Protein AF-A0A7C4W019-F1 (afdb_monomer_lite)

Foldseek 3Di:
DDPVVVVVLVVVVVVVVVVVVVVVVVVVVVVVVVCVVCPDDPVVVVVVVVVDDDDDDDDDDDDDDDDDDDDDDDDDDDDDDDDDDDDDDDDDDPDDDDDPDDPVNVVLVVCPPVVNVVVVLVVVLVVCCVLCVVLLVVLPDDPVLSVVLSVLVSVLVVVVVVLVSVCVVCVVPDDPVVVVVSVVVNVVSNVVSLVVSCVSSPDPSSVVVVLSVLLSVLLVVLVVLQVQDDPVQHDDPQLSVQLSVQLSVLVVPDDVVVVCPPDSDPLCCLAPVSLVVVLVSLVVSLVSSLVSNVVRGDPVSSVSSVVVSVVVSVVSSVVSNVSSVVRVPDPDDPDDDDDD

Structure (mmCIF, N/CA/C/O backbone):
data_AF-A0A7C4W019-F1
#
_entry.id   AF-A0A7C4W019-F1
#
loop_
_atom_site.group_PDB
_atom_site.id
_atom_site.type_symbol
_atom_site.label_atom_id
_atom_site.label_alt_id
_atom_site.label_comp_id
_atom_site.label_asym_id
_atom_site.label_entity_id
_atom_site.label_seq_id
_atom_site.pdbx_PDB_ins_code
_atom_site.Cartn_x
_atom_site.Cartn_y
_atom_site.Cartn_z
_atom_site.occupancy
_atom_site.B_iso_or_equiv
_atom_site.auth_seq_id
_atom_site.auth_comp_id
_atom_site.auth_asym_id
_atom_site.auth_atom_id
_atom_site.pdbx_PDB_model_num
ATOM 1 N N . MET A 1 1 ? 27.751 -1.080 -21.104 1.00 43.22 1 MET A N 1
ATOM 2 C CA . MET A 1 1 ? 26.344 -0.759 -21.446 1.00 43.22 1 MET A CA 1
ATOM 3 C C . MET A 1 1 ? 26.325 0.564 -22.201 1.00 43.22 1 MET A C 1
ATOM 5 O O . MET A 1 1 ? 26.997 1.487 -21.756 1.00 43.22 1 MET A O 1
ATOM 9 N N . ASN A 1 2 ? 25.652 0.653 -23.354 1.00 31.70 2 ASN A N 1
ATOM 10 C CA . ASN A 1 2 ? 25.780 1.814 -24.247 1.00 31.70 2 ASN A CA 1
ATOM 11 C C . ASN A 1 2 ? 24.919 3.007 -23.805 1.00 31.70 2 ASN A C 1
ATOM 13 O O . ASN A 1 2 ? 23.836 2.844 -23.245 1.00 31.70 2 ASN A O 1
ATOM 17 N N . LYS A 1 3 ? 25.385 4.229 -24.108 1.00 30.55 3 LYS A N 1
ATOM 18 C CA . LYS A 1 3 ? 24.715 5.482 -23.708 1.00 30.55 3 LYS A CA 1
ATOM 19 C C . LYS A 1 3 ? 23.281 5.593 -24.250 1.00 30.55 3 LYS A C 1
ATOM 21 O O . LYS A 1 3 ? 22.398 6.060 -23.540 1.00 30.55 3 LYS A O 1
ATOM 26 N N . GLN A 1 4 ? 23.028 5.091 -25.463 1.00 31.92 4 GLN A N 1
ATOM 27 C CA . GLN A 1 4 ? 21.674 5.010 -26.028 1.00 31.92 4 GLN A CA 1
ATOM 28 C C . GLN A 1 4 ? 20.751 4.091 -25.212 1.00 31.92 4 GLN A C 1
ATOM 30 O O . GLN A 1 4 ? 19.599 4.445 -24.987 1.00 31.92 4 GLN A O 1
ATOM 35 N N . THR A 1 5 ? 21.242 2.950 -24.714 1.00 35.56 5 THR A N 1
ATOM 36 C CA . THR A 1 5 ? 20.433 2.023 -23.903 1.00 35.56 5 THR A CA 1
ATOM 37 C C . THR A 1 5 ? 20.027 2.651 -22.567 1.00 35.56 5 THR A C 1
ATOM 39 O O . THR A 1 5 ? 18.904 2.453 -22.117 1.00 35.56 5 THR A O 1
ATOM 42 N N . VAL A 1 6 ? 20.902 3.466 -21.965 1.00 35.91 6 VAL A N 1
ATOM 43 C CA . VAL A 1 6 ? 20.599 4.221 -20.733 1.00 35.91 6 VAL A CA 1
ATOM 44 C C . VAL A 1 6 ? 19.529 5.293 -20.980 1.00 35.91 6 VAL A C 1
ATOM 46 O O . VAL A 1 6 ? 18.579 5.392 -20.207 1.00 35.91 6 VAL A O 1
ATOM 49 N N . LEU A 1 7 ? 19.632 6.045 -22.083 1.00 31.94 7 LEU A N 1
ATOM 50 C CA . LEU A 1 7 ? 18.627 7.038 -22.493 1.00 31.94 7 LEU A CA 1
ATOM 51 C C . LEU A 1 7 ? 17.241 6.413 -22.726 1.00 31.94 7 LEU A C 1
ATOM 53 O O . LEU A 1 7 ? 16.242 6.948 -22.245 1.00 31.94 7 LEU A O 1
ATOM 57 N N . TRP A 1 8 ? 17.174 5.260 -23.398 1.00 34.09 8 TRP A N 1
ATOM 58 C CA . TRP A 1 8 ? 15.912 4.543 -23.616 1.00 34.09 8 TRP A CA 1
ATOM 59 C C . TRP A 1 8 ? 15.310 3.969 -22.325 1.00 34.09 8 TRP A C 1
ATOM 61 O O . TRP A 1 8 ? 14.097 4.044 -22.146 1.00 34.09 8 TRP A O 1
ATOM 71 N N . LEU A 1 9 ? 16.124 3.450 -21.399 1.00 34.62 9 LEU A N 1
ATOM 72 C CA . LEU A 1 9 ? 15.636 2.937 -20.110 1.00 34.62 9 LEU A CA 1
ATOM 73 C C . LEU A 1 9 ? 15.128 4.056 -19.184 1.00 34.62 9 LEU A C 1
ATOM 75 O O . LEU A 1 9 ? 14.101 3.879 -18.529 1.00 34.62 9 LEU A O 1
ATOM 79 N N . ALA A 1 10 ? 15.778 5.224 -19.179 1.00 33.81 10 ALA A N 1
ATOM 80 C CA . ALA A 1 10 ? 15.261 6.408 -18.488 1.00 33.81 10 ALA A CA 1
ATOM 81 C C . ALA A 1 10 ? 13.913 6.859 -19.084 1.00 33.81 10 ALA A C 1
ATOM 83 O O . ALA A 1 10 ? 12.960 7.104 -18.344 1.00 33.81 10 ALA A O 1
ATOM 84 N N . GLY A 1 11 ? 13.804 6.877 -20.418 1.00 26.17 11 GLY A N 1
ATOM 85 C CA . GLY A 1 11 ? 12.544 7.128 -21.121 1.00 26.17 11 GLY A CA 1
ATOM 86 C C . GLY A 1 11 ? 11.445 6.126 -20.754 1.00 26.17 11 GLY A C 1
ATOM 87 O O . GLY A 1 11 ? 10.318 6.535 -20.498 1.00 26.17 11 GLY A O 1
ATOM 88 N N . ALA A 1 12 ? 11.767 4.834 -20.647 1.00 33.06 12 ALA A N 1
ATOM 89 C CA . ALA A 1 12 ? 10.814 3.791 -20.263 1.00 33.06 12 ALA A CA 1
ATOM 90 C C . ALA A 1 12 ? 10.325 3.924 -18.808 1.00 33.06 12 ALA A C 1
ATOM 92 O O . ALA A 1 12 ? 9.139 3.737 -18.549 1.00 33.06 12 ALA A O 1
ATOM 93 N N . ALA A 1 13 ? 11.197 4.294 -17.863 1.00 30.31 13 ALA A N 1
ATOM 94 C CA . ALA A 1 13 ? 10.806 4.531 -16.470 1.00 30.31 13 ALA A CA 1
ATOM 95 C C . ALA A 1 13 ? 9.897 5.768 -16.326 1.00 30.31 13 ALA A C 1
ATOM 97 O O . ALA A 1 13 ? 8.862 5.704 -15.660 1.00 30.31 13 ALA A O 1
ATOM 98 N N . VAL A 1 14 ? 10.232 6.867 -17.014 1.00 39.69 14 VAL A N 1
ATOM 99 C CA . VAL A 1 14 ? 9.391 8.076 -17.070 1.00 39.69 14 VAL A CA 1
ATOM 100 C C . VAL A 1 14 ? 8.075 7.801 -17.807 1.00 39.69 14 VAL A C 1
ATOM 102 O O . VAL A 1 14 ? 7.034 8.291 -17.382 1.00 39.69 14 VAL A O 1
ATOM 105 N N . ALA A 1 15 ? 8.075 6.966 -18.849 1.00 31.91 15 ALA A N 1
ATOM 106 C CA . ALA A 1 15 ? 6.857 6.530 -19.530 1.00 31.91 15 ALA A CA 1
ATOM 107 C C . ALA A 1 15 ? 5.996 5.590 -18.669 1.00 31.91 15 ALA A C 1
ATOM 109 O O . ALA A 1 15 ? 4.778 5.640 -18.780 1.00 31.91 15 ALA A O 1
ATOM 110 N N . ALA A 1 16 ? 6.585 4.774 -17.789 1.00 33.56 16 ALA A N 1
ATOM 111 C CA . ALA A 1 16 ? 5.843 3.921 -16.860 1.00 33.56 16 ALA A CA 1
ATOM 112 C C . ALA A 1 16 ? 5.193 4.734 -15.727 1.00 33.56 16 ALA A C 1
ATOM 114 O O . ALA A 1 16 ? 4.002 4.568 -15.469 1.00 33.56 16 ALA A O 1
ATOM 115 N N . LEU A 1 17 ? 5.931 5.661 -15.104 1.00 38.97 17 LEU A N 1
ATOM 116 C CA . LEU A 1 17 ? 5.366 6.620 -14.144 1.00 38.97 17 LEU A CA 1
ATOM 117 C C . LEU A 1 17 ? 4.325 7.522 -14.816 1.00 38.97 17 LEU A C 1
ATOM 119 O O . LEU A 1 17 ? 3.222 7.676 -14.303 1.00 38.97 17 LEU A O 1
ATOM 123 N N . GLY A 1 18 ? 4.624 8.034 -16.011 1.00 30.98 18 GLY A N 1
ATOM 124 C CA . GLY A 1 18 ? 3.685 8.788 -16.837 1.00 30.98 18 GLY A CA 1
ATOM 125 C C . GLY A 1 18 ? 2.430 7.986 -17.184 1.00 30.98 18 GLY A C 1
ATOM 126 O O . GLY A 1 18 ? 1.335 8.528 -17.104 1.00 30.98 18 GLY A O 1
ATOM 127 N N . ALA A 1 19 ? 2.546 6.692 -17.491 1.00 33.31 19 ALA A N 1
ATOM 128 C CA . ALA A 1 19 ? 1.403 5.818 -17.738 1.00 33.31 19 ALA A CA 1
ATOM 129 C C . ALA A 1 19 ? 0.571 5.572 -16.471 1.00 33.31 19 ALA A C 1
ATOM 131 O O . ALA A 1 19 ? -0.652 5.576 -16.568 1.00 33.31 19 ALA A O 1
ATOM 132 N N . VAL A 1 20 ? 1.192 5.421 -15.294 1.00 41.56 20 VAL A N 1
ATOM 133 C CA . VAL A 1 20 ? 0.476 5.322 -14.008 1.00 41.56 20 VAL A CA 1
ATOM 134 C C . VAL A 1 20 ? -0.246 6.634 -13.688 1.00 41.56 20 VAL A C 1
ATOM 136 O O . VAL A 1 20 ? -1.442 6.601 -13.411 1.00 41.56 20 VAL A O 1
ATOM 139 N N . CYS A 1 21 ? 0.412 7.787 -13.828 1.00 50.66 21 CYS A N 1
ATOM 140 C CA . CYS A 1 21 ? -0.210 9.095 -13.608 1.00 50.66 21 CYS A CA 1
ATOM 141 C C . CYS A 1 21 ? -1.319 9.399 -14.633 1.00 50.66 21 CYS A C 1
ATOM 143 O O . CYS A 1 21 ? -2.366 9.915 -14.261 1.00 50.66 21 CYS A O 1
ATOM 145 N N . VAL A 1 22 ? -1.149 9.040 -15.912 1.00 36.09 22 VAL A N 1
ATOM 146 C CA . VAL A 1 22 ? -2.188 9.179 -16.954 1.00 36.09 22 VAL A CA 1
ATOM 147 C C . VAL A 1 22 ? -3.330 8.179 -16.749 1.00 36.09 22 VAL A C 1
ATOM 149 O O . VAL A 1 22 ? -4.475 8.487 -17.077 1.00 36.09 22 VAL A O 1
ATOM 152 N N . TRP A 1 23 ? -3.061 7.000 -16.185 1.00 47.50 23 TRP A N 1
ATOM 153 C CA . TRP A 1 23 ? -4.088 6.036 -15.789 1.00 47.50 23 TRP A CA 1
ATOM 154 C C . TRP A 1 23 ? -4.887 6.551 -14.584 1.00 47.50 23 TRP A C 1
ATOM 156 O O . TRP A 1 23 ? -6.112 6.591 -14.666 1.00 47.50 23 TRP A O 1
ATOM 166 N N . GLN A 1 24 ? -4.229 7.061 -13.537 1.00 47.81 24 GLN A N 1
ATOM 167 C CA . GLN A 1 24 ? -4.885 7.729 -12.404 1.00 47.81 24 GLN A CA 1
ATOM 168 C C . GLN A 1 24 ? -5.687 8.960 -12.851 1.00 47.81 24 GLN A C 1
ATOM 170 O O . GLN A 1 24 ? -6.865 9.060 -12.523 1.00 47.81 24 GLN A O 1
ATOM 175 N N . ALA A 1 25 ? -5.117 9.844 -13.675 1.00 41.34 25 ALA A N 1
ATOM 176 C CA . ALA A 1 25 ? -5.824 11.002 -14.228 1.00 41.34 25 ALA A CA 1
ATOM 177 C C . ALA A 1 25 ? -7.030 10.593 -15.093 1.00 41.34 25 ALA A C 1
ATOM 179 O O . ALA A 1 25 ? -8.072 11.243 -15.050 1.00 41.34 25 ALA A O 1
ATOM 180 N N . ARG A 1 26 ? -6.944 9.478 -15.834 1.00 46.47 26 ARG A N 1
ATOM 181 C CA . ARG A 1 26 ? -8.093 8.907 -16.556 1.00 46.47 26 ARG A CA 1
ATOM 182 C C . ARG A 1 26 ? -9.135 8.272 -15.639 1.00 46.47 26 ARG A C 1
ATOM 184 O O . ARG A 1 26 ? -10.300 8.269 -16.023 1.00 46.47 26 ARG A O 1
ATOM 191 N N . GLN A 1 27 ? -8.769 7.760 -14.464 1.00 50.94 27 GLN A N 1
ATOM 192 C CA . GLN A 1 27 ? -9.753 7.343 -13.459 1.00 50.94 27 GLN A CA 1
ATOM 193 C C . GLN A 1 27 ? -10.429 8.561 -12.816 1.00 50.94 27 GLN A C 1
ATOM 195 O O . GLN A 1 27 ? -11.651 8.578 -12.734 1.00 50.94 27 GLN A O 1
ATOM 200 N N . ILE A 1 28 ? -9.679 9.615 -12.475 1.00 57.47 28 ILE A N 1
ATOM 201 C CA . ILE A 1 28 ? -10.231 10.884 -11.964 1.00 57.47 28 ILE A CA 1
ATOM 202 C C . ILE A 1 28 ? -11.220 11.482 -12.977 1.00 57.47 28 ILE A C 1
ATOM 204 O O . ILE A 1 28 ? -12.382 11.671 -12.639 1.00 57.47 28 ILE A O 1
ATOM 208 N N . ALA A 1 29 ? -10.835 11.629 -14.248 1.00 49.88 29 ALA A N 1
ATOM 209 C CA . ALA A 1 29 ? -11.734 12.129 -15.294 1.00 49.88 29 ALA A CA 1
ATOM 210 C C . ALA A 1 29 ? -12.974 11.233 -15.526 1.00 49.88 29 ALA A C 1
ATOM 212 O O . ALA A 1 29 ? -14.039 11.719 -15.902 1.00 49.88 29 ALA A O 1
ATOM 213 N N . ARG A 1 30 ? -12.883 9.915 -15.286 1.00 50.53 30 ARG A N 1
ATOM 214 C CA . ARG A 1 30 ? -14.049 9.006 -15.314 1.00 50.53 30 ARG A CA 1
ATOM 215 C C . ARG A 1 30 ? -14.960 9.181 -14.100 1.00 50.53 30 ARG A C 1
ATOM 217 O O . ARG A 1 30 ? -16.172 9.020 -14.239 1.00 50.53 30 ARG A O 1
ATOM 224 N N . LEU A 1 31 ? -14.397 9.501 -12.937 1.00 50.66 31 LEU A N 1
ATOM 225 C CA . LEU A 1 31 ? -15.153 9.847 -11.735 1.00 50.66 31 LEU A CA 1
ATOM 226 C C . LEU A 1 31 ? -15.830 11.214 -11.893 1.00 50.66 31 LEU A C 1
ATOM 228 O O . LEU A 1 31 ? -16.993 11.329 -11.534 1.00 50.66 31 LEU A O 1
ATOM 232 N N . GLU A 1 32 ? -15.188 12.198 -12.525 1.00 45.97 32 GLU A N 1
ATOM 233 C CA . GLU A 1 32 ? -15.799 13.491 -12.872 1.00 45.97 32 GLU A CA 1
ATOM 234 C C . GLU A 1 32 ? -16.942 13.334 -13.890 1.00 45.97 32 GLU A C 1
ATOM 236 O O . GLU A 1 32 ? -18.029 13.867 -13.682 1.00 45.97 32 GLU A O 1
ATOM 241 N N . VAL A 1 33 ? -16.763 12.522 -14.940 1.00 49.47 33 VAL A N 1
ATOM 242 C CA . VAL A 1 33 ? -17.833 12.219 -15.916 1.00 49.47 33 VAL A CA 1
ATOM 243 C C . VAL A 1 33 ? -19.000 11.436 -15.288 1.00 49.47 33 VAL A C 1
ATOM 245 O O . VAL A 1 33 ? -20.136 11.582 -15.735 1.00 49.47 33 VAL A O 1
ATOM 248 N N . ARG A 1 34 ? -18.770 10.654 -14.221 1.00 45.47 34 ARG A N 1
ATOM 249 C CA . ARG A 1 34 ? -19.847 10.077 -13.387 1.00 45.47 34 ARG A CA 1
ATOM 250 C C . ARG A 1 34 ? -20.414 11.064 -12.355 1.00 45.47 34 ARG A C 1
ATOM 252 O O . ARG A 1 34 ? -21.579 10.948 -11.990 1.00 45.47 34 ARG A O 1
ATOM 259 N N . GLY A 1 35 ? -19.613 12.023 -11.897 1.00 40.66 35 GLY A N 1
ATOM 260 C CA . GLY A 1 35 ? -19.960 13.040 -10.904 1.00 40.66 35 GLY A CA 1
ATOM 261 C C . GLY A 1 35 ? -20.704 14.252 -11.471 1.00 40.66 35 GLY A C 1
ATOM 262 O O . GLY A 1 35 ? -21.337 14.972 -10.706 1.00 40.66 35 GLY A O 1
ATOM 263 N N . GLY A 1 36 ? -20.711 14.446 -12.794 1.00 36.38 36 GLY A N 1
ATOM 264 C CA . GLY A 1 36 ? -21.354 15.568 -13.498 1.00 36.38 36 GLY A CA 1
ATOM 265 C C . GLY A 1 36 ? -22.883 15.692 -13.364 1.00 36.38 36 GLY A C 1
ATOM 266 O O . GLY A 1 36 ? -23.477 16.543 -14.018 1.00 36.38 36 GLY A O 1
ATOM 267 N N . VAL A 1 37 ? -23.521 14.864 -12.530 1.00 40.91 37 VAL A N 1
ATOM 268 C CA . VAL A 1 37 ? -24.947 14.950 -12.151 1.00 40.91 37 VAL A CA 1
ATOM 269 C C . VAL A 1 37 ? -25.123 15.375 -10.676 1.00 40.91 37 VAL A C 1
ATOM 271 O O . VAL A 1 37 ? -26.226 15.703 -10.251 1.00 40.91 37 VAL A O 1
ATOM 274 N N . LEU A 1 38 ? -24.040 15.456 -9.892 1.00 39.69 38 LEU A N 1
ATOM 275 C CA . LEU A 1 38 ? -24.036 15.953 -8.512 1.00 39.69 38 LEU A CA 1
ATOM 276 C C . LEU A 1 38 ? -23.569 17.413 -8.434 1.00 39.69 38 LEU A C 1
ATOM 278 O O . LEU A 1 38 ? -22.628 17.764 -7.723 1.00 39.69 38 LEU A O 1
ATOM 282 N N . SER A 1 39 ? -24.303 18.293 -9.116 1.00 38.97 39 SER A N 1
ATOM 283 C CA . SER A 1 39 ? -24.363 19.700 -8.719 1.00 38.97 39 SER A CA 1
ATOM 284 C C . SER A 1 39 ? -24.898 19.774 -7.284 1.00 38.97 39 SER A C 1
ATOM 286 O O . SER A 1 39 ? -26.074 19.481 -7.056 1.00 38.97 39 SER A O 1
ATOM 288 N N . VAL A 1 40 ? -24.042 20.121 -6.318 1.00 38.81 40 VAL A N 1
ATOM 289 C CA . VAL A 1 40 ? -24.391 20.134 -4.888 1.00 38.81 40 VAL A CA 1
ATOM 290 C C . VAL A 1 40 ? -25.605 21.046 -4.649 1.00 38.81 40 VAL A C 1
ATOM 292 O O . VAL A 1 40 ? -25.499 22.256 -4.865 1.00 38.81 40 VAL A O 1
ATOM 295 N N . PRO A 1 41 ? -26.758 20.523 -4.187 1.00 37.25 41 PRO A N 1
ATOM 296 C CA . PRO A 1 41 ? -27.882 21.372 -3.828 1.00 37.25 41 PRO A CA 1
ATOM 297 C C . PRO A 1 41 ? -27.534 22.156 -2.558 1.00 37.25 41 PRO A C 1
ATOM 299 O O . PRO A 1 41 ? -27.101 21.583 -1.558 1.00 37.25 41 PRO A O 1
ATOM 302 N N . ALA A 1 42 ? -27.783 23.468 -2.562 1.00 39.09 42 ALA A N 1
ATOM 303 C CA . ALA A 1 42 ? -27.412 24.394 -1.480 1.00 39.09 42 ALA A CA 1
ATOM 304 C C . ALA A 1 42 ? -28.116 24.149 -0.117 1.00 39.09 42 ALA A C 1
ATOM 306 O O . ALA A 1 42 ? -27.953 24.924 0.823 1.00 39.09 42 ALA A O 1
ATOM 307 N N . ALA A 1 43 ? -28.884 23.064 0.015 1.00 37.19 43 ALA A N 1
ATOM 308 C CA . ALA A 1 43 ? -29.618 22.683 1.219 1.00 37.19 43 ALA A CA 1
ATOM 309 C C . ALA A 1 43 ? -28.717 22.276 2.403 1.00 37.19 43 ALA A C 1
ATOM 311 O O . ALA A 1 43 ? -29.138 22.390 3.554 1.00 37.19 43 ALA A O 1
ATOM 312 N N . VAL A 1 44 ? -27.479 21.825 2.156 1.00 41.25 44 VAL A N 1
ATOM 313 C CA . VAL A 1 44 ? -26.574 21.370 3.232 1.00 41.25 44 VAL A CA 1
ATOM 314 C C . VAL A 1 44 ? -26.124 22.537 4.124 1.00 41.25 44 VAL A C 1
ATOM 316 O O . VAL A 1 44 ? -26.119 22.401 5.346 1.00 41.25 44 VAL A O 1
ATOM 319 N N . SER A 1 45 ? -25.860 23.717 3.549 1.00 43.88 45 SER A N 1
ATOM 320 C CA . SER A 1 45 ? -25.496 24.918 4.321 1.00 43.88 45 SER A CA 1
ATOM 321 C C . SER A 1 45 ? -26.652 25.478 5.161 1.00 43.88 45 SER A C 1
ATOM 323 O O . SER A 1 45 ? -26.410 26.103 6.191 1.00 43.88 45 SER A O 1
ATOM 325 N N . ALA A 1 46 ? -27.909 25.240 4.765 1.00 37.47 46 ALA A N 1
ATOM 326 C CA . ALA A 1 46 ? -29.078 25.738 5.493 1.00 37.47 46 ALA A CA 1
ATOM 327 C C . ALA A 1 46 ? -29.269 25.039 6.855 1.00 37.47 46 ALA A C 1
ATOM 329 O O . ALA A 1 46 ? -29.539 25.696 7.860 1.00 37.47 46 ALA A O 1
ATOM 330 N N . ASN A 1 47 ? -29.065 23.717 6.914 1.00 40.59 47 ASN A N 1
ATOM 331 C CA . ASN A 1 47 ? -29.264 22.932 8.140 1.00 40.59 47 ASN A CA 1
ATOM 332 C C . ASN A 1 47 ? -28.221 23.212 9.239 1.00 40.59 47 ASN A C 1
ATOM 334 O O . ASN A 1 47 ? -28.517 23.017 10.418 1.00 40.59 47 ASN A O 1
ATOM 338 N N . ALA A 1 48 ? -27.020 23.678 8.881 1.00 36.59 48 ALA A N 1
ATOM 339 C CA . ALA A 1 48 ? -25.982 24.026 9.853 1.00 36.59 48 ALA A CA 1
ATOM 340 C C . ALA A 1 48 ? -26.310 25.330 10.607 1.00 36.59 48 ALA A C 1
ATOM 342 O O . ALA A 1 48 ? -26.189 25.391 11.829 1.00 36.59 48 ALA A O 1
ATOM 343 N N . ALA A 1 49 ? -26.794 26.354 9.894 1.00 38.06 49 ALA A N 1
ATOM 344 C CA . ALA A 1 49 ? -27.124 27.655 10.481 1.00 38.06 49 ALA A CA 1
ATOM 345 C C . ALA A 1 49 ? -28.333 27.606 11.438 1.00 38.06 49 ALA A C 1
ATOM 347 O O . ALA A 1 49 ? -28.409 28.382 12.389 1.00 38.06 49 ALA A O 1
ATOM 348 N N . GLN A 1 50 ? -29.276 26.682 11.223 1.00 38.09 50 GLN A N 1
ATOM 349 C CA . GLN A 1 50 ? -30.568 26.687 11.922 1.00 38.09 50 GLN A CA 1
ATOM 350 C C . GLN A 1 50 ? -30.569 25.990 13.300 1.00 38.09 50 GLN A C 1
ATOM 352 O O . GLN A 1 50 ? -31.598 25.964 13.973 1.00 38.09 50 GLN A O 1
ATOM 357 N N . ARG A 1 51 ? -29.427 25.454 13.761 1.00 38.47 51 ARG A N 1
ATOM 358 C CA . ARG A 1 51 ? -29.273 24.860 15.109 1.00 38.47 51 ARG A CA 1
ATOM 359 C C . ARG A 1 51 ? -28.591 25.769 16.141 1.00 38.47 51 ARG A C 1
ATOM 361 O O . ARG A 1 51 ? -28.488 25.375 17.299 1.00 38.47 51 ARG A O 1
ATOM 368 N N . ALA A 1 52 ? -28.155 26.970 15.756 1.00 40.47 52 ALA A N 1
ATOM 369 C CA . ALA A 1 52 ? -27.338 27.853 16.594 1.00 40.47 52 ALA A CA 1
ATOM 370 C C . ALA A 1 52 ? -27.985 29.234 16.834 1.00 40.47 52 ALA A C 1
ATOM 372 O O . ALA A 1 52 ? -27.453 30.264 16.425 1.00 40.47 52 ALA A O 1
ATOM 373 N N . SER A 1 53 ? -29.140 29.280 17.509 1.00 35.97 53 SER A N 1
ATOM 374 C CA . SER A 1 53 ? -29.692 30.522 18.087 1.00 35.97 53 SER A CA 1
ATOM 375 C C . SER A 1 53 ? -30.681 30.237 19.231 1.00 35.97 53 SER A C 1
ATOM 377 O O . SER A 1 53 ? -31.546 29.373 19.074 1.00 35.97 53 SER A O 1
ATOM 379 N N . PRO A 1 54 ? -30.590 30.942 20.378 1.00 38.44 54 PRO A N 1
ATOM 380 C CA . PRO A 1 54 ? -31.542 30.815 21.481 1.00 38.44 54 PRO A CA 1
ATOM 381 C C . PRO A 1 54 ? -32.852 31.571 21.200 1.00 38.44 54 PRO A C 1
ATOM 383 O O . PRO A 1 54 ? -32.902 32.503 20.401 1.00 38.44 54 PRO A O 1
ATOM 386 N N . ARG A 1 55 ? -33.924 31.181 21.898 1.00 34.78 55 ARG A N 1
ATOM 387 C CA . ARG A 1 55 ? -35.293 31.682 21.700 1.00 34.78 55 ARG A CA 1
ATOM 388 C C . ARG A 1 55 ? -35.709 32.702 22.776 1.00 34.78 55 ARG A C 1
ATOM 390 O O . ARG A 1 55 ? -35.883 32.295 23.923 1.00 34.78 55 ARG A O 1
ATOM 397 N N . PRO A 1 56 ? -35.976 33.970 22.417 1.00 37.50 56 PRO A N 1
ATOM 398 C CA . PRO A 1 56 ? -36.898 34.855 23.132 1.00 37.50 56 PRO A CA 1
ATOM 399 C C . PRO A 1 56 ? -38.311 34.810 22.498 1.00 37.50 56 PRO A C 1
ATOM 401 O O . PRO A 1 56 ? -38.584 33.960 21.645 1.00 37.50 56 PRO A O 1
ATOM 404 N N . ALA A 1 57 ? -39.238 35.672 22.936 1.00 33.00 57 ALA A N 1
ATOM 405 C CA . ALA A 1 57 ? -40.665 35.592 22.591 1.00 33.00 57 ALA A CA 1
ATOM 406 C C . ALA A 1 57 ? -41.333 36.952 22.279 1.00 33.00 57 ALA A C 1
ATOM 408 O O . ALA A 1 57 ? -40.853 37.985 22.734 1.00 33.00 57 ALA A O 1
ATOM 409 N N . ALA A 1 58 ? -42.512 36.866 21.636 1.00 31.48 58 ALA A N 1
ATOM 410 C CA . ALA A 1 58 ? -43.582 37.875 21.485 1.00 31.48 58 ALA A CA 1
ATOM 411 C C . ALA A 1 58 ? -43.422 39.028 20.454 1.00 31.48 58 ALA A C 1
ATOM 413 O O . ALA A 1 58 ? -42.311 39.424 20.125 1.00 31.48 58 ALA A O 1
ATOM 414 N N . ALA A 1 59 ? -44.591 39.549 20.022 1.00 33.78 59 ALA A N 1
ATOM 415 C CA . ALA A 1 59 ? -44.878 40.621 19.035 1.00 33.78 59 ALA A CA 1
ATOM 416 C C . ALA A 1 59 ? -44.458 40.326 17.567 1.00 33.78 59 ALA A C 1
ATOM 418 O O . ALA A 1 59 ? -43.429 39.699 17.338 1.00 33.78 59 ALA A O 1
ATOM 419 N N . ASP A 1 60 ? -45.272 40.545 16.519 1.00 35.53 60 ASP A N 1
ATOM 420 C CA . ASP A 1 60 ? -46.008 41.745 16.025 1.00 35.53 60 ASP A CA 1
ATOM 421 C C . ASP A 1 60 ? -45.083 42.863 15.480 1.00 35.53 60 ASP A C 1
ATOM 423 O O . ASP A 1 60 ? -44.028 43.112 16.052 1.00 35.53 60 ASP A O 1
ATOM 427 N N . GLU A 1 61 ? -45.372 43.568 14.370 1.00 31.03 61 GLU A N 1
ATOM 428 C CA . GLU A 1 61 ? -46.568 43.601 13.494 1.00 31.03 61 GLU A CA 1
ATOM 429 C C . GLU A 1 61 ? -46.204 44.074 12.053 1.00 31.03 61 GLU A C 1
ATOM 431 O O . GLU A 1 61 ? -45.314 44.900 11.896 1.00 31.03 61 GLU A O 1
ATOM 436 N N . THR A 1 62 ? -46.966 43.667 11.020 1.00 32.09 62 THR A N 1
ATOM 437 C CA . THR A 1 62 ? -47.180 44.335 9.692 1.00 32.09 62 THR A CA 1
ATOM 438 C C . THR A 1 62 ? -46.038 44.837 8.760 1.00 32.09 62 THR A C 1
ATOM 440 O O . THR A 1 62 ? -45.069 45.457 9.165 1.00 32.09 62 THR A O 1
ATOM 443 N N . ALA A 1 63 ? -46.345 44.796 7.444 1.00 33.91 63 ALA A N 1
ATOM 444 C CA . ALA A 1 63 ? -45.910 45.748 6.388 1.00 33.91 63 ALA A CA 1
ATOM 445 C C . ALA A 1 63 ? -44.416 45.749 5.928 1.00 33.91 63 ALA A C 1
ATOM 447 O O . ALA A 1 63 ? -43.517 45.397 6.672 1.00 33.91 63 ALA A O 1
ATOM 448 N N . ARG A 1 64 ? -44.056 46.127 4.681 1.00 36.16 64 ARG A N 1
ATOM 449 C CA . ARG A 1 64 ? -44.845 46.484 3.473 1.00 36.16 64 ARG A CA 1
ATOM 450 C C . ARG A 1 64 ? -44.052 46.231 2.164 1.00 36.16 64 ARG A C 1
ATOM 452 O O . ARG A 1 64 ? -42.897 46.612 2.077 1.00 36.16 64 ARG A O 1
ATOM 459 N N . ARG A 1 65 ? -44.752 45.700 1.147 1.00 35.50 65 ARG A N 1
ATOM 460 C CA . ARG A 1 65 ? -44.804 46.118 -0.284 1.00 35.50 65 ARG A CA 1
ATOM 461 C C . ARG A 1 65 ? -43.553 46.635 -1.047 1.00 35.50 65 ARG A C 1
ATOM 463 O O . ARG A 1 65 ? -43.000 47.655 -0.673 1.00 35.50 65 ARG A O 1
ATOM 470 N N . GLU A 1 66 ? -43.410 46.099 -2.276 1.00 35.12 66 GLU A N 1
ATOM 471 C CA . GLU A 1 66 ? -43.066 46.799 -3.551 1.00 35.12 66 GLU A CA 1
ATOM 472 C C . GLU A 1 66 ? -41.641 47.404 -3.697 1.00 35.12 66 GLU A C 1
ATOM 474 O O . GLU A 1 66 ? -41.141 48.060 -2.799 1.00 35.12 66 GLU A O 1
ATOM 479 N N . ALA A 1 67 ? -40.907 47.295 -4.818 1.00 36.03 67 ALA A N 1
ATOM 480 C CA . ALA A 1 67 ? -41.089 46.636 -6.132 1.00 36.03 67 ALA A CA 1
ATOM 481 C C . ALA A 1 67 ? -39.671 46.274 -6.708 1.00 36.03 67 ALA A C 1
ATOM 483 O O . ALA A 1 67 ? -38.740 46.187 -5.917 1.00 36.03 67 ALA A O 1
ATOM 484 N N . ARG A 1 68 ? -39.346 46.036 -7.998 1.00 34.88 68 ARG A N 1
ATOM 485 C CA . ARG A 1 68 ? -40.019 46.164 -9.317 1.00 34.88 68 ARG A CA 1
ATOM 486 C C . ARG A 1 68 ? -39.388 45.172 -10.340 1.00 34.88 68 ARG A C 1
ATOM 488 O O . ARG A 1 68 ? -38.895 44.127 -9.937 1.00 34.88 68 ARG A O 1
ATOM 495 N N . GLN A 1 69 ? -39.432 45.468 -11.646 1.00 34.81 69 GLN A N 1
ATOM 496 C CA . GLN A 1 69 ? -38.836 44.694 -12.762 1.00 34.81 69 GLN A CA 1
ATOM 497 C C . GLN A 1 69 ? -38.176 45.677 -13.803 1.00 34.81 69 GLN A C 1
ATOM 499 O O . GLN A 1 69 ? -37.858 46.787 -13.374 1.00 34.81 69 GLN A O 1
ATOM 504 N N . PRO A 1 70 ? -37.912 45.364 -15.103 1.00 49.97 70 PRO A N 1
ATOM 505 C CA . PRO A 1 70 ? -36.586 44.894 -15.564 1.00 49.97 70 PRO A CA 1
ATOM 506 C C . PRO A 1 70 ? -36.035 45.528 -16.887 1.00 49.97 70 PRO A C 1
ATOM 508 O O . PRO A 1 70 ? -36.789 46.144 -17.633 1.00 49.97 70 PRO A O 1
ATOM 511 N N . SER A 1 71 ? -34.775 45.207 -17.257 1.00 38.91 71 SER A N 1
ATOM 512 C CA . SER A 1 71 ? -34.227 45.210 -18.653 1.00 38.91 71 SER A CA 1
ATOM 513 C C . SER A 1 71 ? -34.221 46.564 -19.428 1.00 38.91 71 SER A C 1
ATOM 515 O O . SER A 1 71 ? -34.659 47.562 -18.860 1.00 38.91 71 SER A O 1
ATOM 517 N N . PRO A 1 72 ? -33.730 46.676 -20.698 1.00 48.34 72 PRO A N 1
ATOM 518 C CA . PRO A 1 72 ? -33.018 45.729 -21.588 1.00 48.34 72 PRO A CA 1
ATOM 519 C C . PRO A 1 72 ? -31.637 46.242 -22.117 1.00 48.34 72 PRO A C 1
ATOM 521 O O . PRO A 1 72 ? -31.118 47.246 -21.644 1.00 48.34 72 PRO A O 1
ATOM 524 N N . ALA A 1 73 ? -31.052 45.548 -23.110 1.00 37.28 73 ALA A N 1
ATOM 525 C CA . ALA A 1 73 ? -29.947 46.021 -23.981 1.00 37.28 73 ALA A CA 1
ATOM 526 C C . ALA A 1 73 ? -30.501 46.632 -25.305 1.00 37.28 73 ALA A C 1
ATOM 528 O O . ALA A 1 73 ? -31.725 46.569 -25.474 1.00 37.28 73 ALA A O 1
ATOM 529 N N . PRO A 1 74 ? -29.690 47.208 -26.237 1.00 47.22 74 PRO A N 1
ATOM 530 C CA . PRO A 1 74 ? -28.973 46.377 -27.239 1.00 47.22 74 PRO A CA 1
ATOM 531 C C . PRO A 1 74 ? -27.692 46.986 -27.915 1.00 47.22 74 PRO A C 1
ATOM 533 O O . PRO A 1 74 ? -27.261 48.089 -27.600 1.00 47.22 74 PRO A O 1
ATOM 536 N N . GLU A 1 75 ? -27.176 46.251 -28.920 1.00 33.19 75 GLU A N 1
ATOM 537 C CA . GLU A 1 75 ? -26.472 46.700 -30.156 1.00 33.19 75 GLU A CA 1
ATOM 538 C C . GLU A 1 75 ? -24.982 47.137 -30.193 1.00 33.19 75 GLU A C 1
ATOM 540 O O . GLU A 1 75 ? -24.323 47.398 -29.191 1.00 33.19 75 GLU A O 1
ATOM 545 N N . ALA A 1 76 ? -24.443 47.106 -31.426 1.00 35.66 76 ALA A N 1
ATOM 546 C CA . ALA A 1 76 ? -23.063 47.377 -31.865 1.00 35.66 76 ALA A CA 1
ATOM 547 C C . ALA A 1 76 ? -23.090 48.110 -33.235 1.00 35.66 76 ALA A C 1
ATOM 549 O O . ALA A 1 76 ? -24.159 48.183 -33.845 1.00 35.66 76 ALA A O 1
ATOM 550 N N . PRO A 1 77 ? -21.960 48.639 -33.757 1.00 46.84 77 PRO A N 1
ATOM 551 C CA . PRO A 1 77 ? -21.222 47.874 -34.781 1.00 46.84 77 PRO A CA 1
ATOM 552 C C . PRO A 1 77 ? -19.683 48.091 -34.738 1.00 46.84 77 PRO A C 1
ATOM 554 O O . PRO A 1 77 ? -19.131 48.484 -33.715 1.00 46.84 77 PRO A O 1
ATOM 557 N N . ALA A 1 78 ? -18.976 47.770 -35.831 1.00 39.06 78 ALA A N 1
ATOM 558 C CA . ALA A 1 78 ? -17.510 47.713 -35.937 1.00 39.06 78 ALA A CA 1
ATOM 559 C C . ALA A 1 78 ? -16.921 48.743 -36.924 1.00 39.06 78 ALA A C 1
ATOM 561 O O . ALA A 1 78 ? -17.664 49.313 -37.719 1.00 39.06 78 ALA A O 1
ATOM 562 N N . ASP A 1 79 ? -15.585 48.877 -36.956 1.00 34.06 79 ASP A N 1
ATOM 563 C CA . ASP A 1 79 ? -14.866 49.365 -38.147 1.00 34.06 79 ASP A CA 1
ATOM 564 C C . ASP A 1 79 ? -13.417 48.817 -38.261 1.00 34.06 79 ASP A C 1
ATOM 566 O O . ASP A 1 79 ? -12.890 48.208 -37.325 1.00 34.06 79 ASP A O 1
ATOM 570 N N . ARG A 1 80 ? -12.775 49.011 -39.424 1.00 38.62 80 ARG A N 1
ATOM 571 C CA . ARG A 1 80 ? -11.373 48.675 -39.762 1.00 38.62 80 ARG A CA 1
ATOM 572 C C . ARG A 1 80 ? -10.737 49.807 -40.585 1.00 38.62 80 ARG A C 1
ATOM 574 O O . ARG A 1 80 ? -11.420 50.456 -41.367 1.00 38.62 80 ARG A O 1
ATOM 581 N N . PRO A 1 81 ? -9.400 49.939 -40.564 1.00 44.31 81 PRO A N 1
ATOM 582 C CA . PRO A 1 81 ? -8.665 49.719 -41.820 1.00 44.31 81 PRO A CA 1
ATOM 583 C C . PRO A 1 81 ? -7.326 48.974 -41.631 1.00 44.31 81 PRO A C 1
ATOM 585 O O . PRO A 1 81 ? -6.960 48.591 -40.523 1.00 44.31 81 PRO A O 1
ATOM 588 N N . ALA A 1 82 ? -6.600 48.729 -42.730 1.00 40.38 82 ALA A N 1
ATOM 589 C CA . ALA A 1 82 ? -5.328 47.996 -42.749 1.00 40.38 82 ALA A CA 1
ATOM 590 C C . ALA A 1 82 ? -4.310 48.610 -43.732 1.00 40.38 82 ALA A C 1
ATOM 592 O O . ALA A 1 82 ? -4.705 49.146 -44.766 1.00 40.38 82 ALA A O 1
ATOM 593 N N . THR A 1 83 ? -3.010 48.452 -43.455 1.00 31.25 83 THR A N 1
ATOM 594 C CA . THR A 1 83 ? -1.885 48.764 -44.365 1.00 31.25 83 THR A CA 1
ATOM 595 C C . THR A 1 83 ? -0.710 47.791 -44.156 1.00 31.25 83 THR A C 1
ATOM 597 O O . THR A 1 83 ? -0.567 47.201 -43.088 1.00 31.25 83 THR A O 1
ATOM 600 N N . ASN A 1 84 ? 0.084 47.559 -45.211 1.00 38.91 84 ASN A N 1
ATOM 601 C CA . ASN A 1 84 ? 1.199 46.592 -45.292 1.00 38.91 84 ASN A CA 1
ATOM 602 C C . ASN A 1 84 ? 1.968 46.810 -46.626 1.00 38.91 84 ASN A C 1
ATOM 604 O O . ASN A 1 84 ? 1.373 47.409 -47.527 1.00 38.91 84 ASN A O 1
ATOM 608 N N . PRO A 1 85 ? 3.167 46.227 -46.879 1.00 61.59 85 PRO A N 1
ATOM 609 C CA . PRO A 1 85 ? 4.227 45.760 -45.978 1.00 61.59 85 PRO A CA 1
ATOM 610 C C . PRO A 1 85 ? 5.422 46.765 -46.015 1.00 61.59 85 PRO A C 1
ATOM 612 O O . PRO A 1 85 ? 5.249 47.764 -45.321 1.00 61.59 85 PRO A O 1
ATOM 615 N N . PRO A 1 86 ? 6.529 46.704 -46.821 1.00 47.72 86 PRO A N 1
ATOM 616 C CA . PRO A 1 86 ? 7.262 45.630 -47.537 1.00 47.72 86 PRO A CA 1
ATOM 617 C C . PRO A 1 86 ? 8.780 45.486 -47.191 1.00 47.72 86 PRO A C 1
ATOM 619 O O . PRO A 1 86 ? 9.432 46.467 -46.864 1.00 47.72 86 PRO A O 1
ATOM 622 N N . ALA A 1 87 ? 9.357 44.296 -47.467 1.00 34.12 87 ALA A N 1
ATOM 623 C CA . ALA A 1 87 ? 10.794 44.021 -47.756 1.00 34.12 87 ALA A CA 1
ATOM 624 C C . ALA A 1 87 ? 11.881 44.315 -46.672 1.00 34.12 87 ALA A C 1
ATOM 626 O O . ALA A 1 87 ? 11.716 45.172 -45.820 1.00 34.12 87 ALA A O 1
ATOM 627 N N . ALA A 1 88 ? 13.061 43.672 -46.658 1.00 33.91 88 ALA A N 1
ATOM 628 C CA . ALA A 1 88 ? 13.491 42.350 -47.150 1.00 33.91 88 ALA A CA 1
ATOM 629 C C . ALA A 1 88 ? 14.827 41.936 -46.470 1.00 33.91 88 ALA A C 1
ATOM 631 O O . ALA A 1 88 ? 15.529 42.792 -45.953 1.00 33.91 88 ALA A O 1
ATOM 632 N N . ARG A 1 89 ? 15.147 40.628 -46.518 1.00 39.03 89 ARG A N 1
ATOM 633 C CA . ARG A 1 89 ? 16.464 39.958 -46.336 1.00 39.03 89 ARG A CA 1
ATOM 634 C C . ARG A 1 89 ? 17.580 40.693 -45.563 1.00 39.03 89 ARG A C 1
ATOM 636 O O . ARG A 1 89 ? 18.153 41.636 -46.088 1.00 39.03 89 ARG A O 1
ATOM 643 N N . ASP A 1 90 ? 18.099 40.029 -44.528 1.00 31.03 90 ASP A N 1
ATOM 644 C CA . ASP A 1 90 ? 19.516 39.632 -44.576 1.00 31.03 90 ASP A CA 1
ATOM 645 C C . ASP A 1 90 ? 19.804 38.360 -43.757 1.00 31.03 90 ASP A C 1
ATOM 647 O O . ASP A 1 90 ? 18.922 37.853 -43.059 1.00 31.03 90 ASP A O 1
ATOM 651 N N . ALA A 1 91 ? 21.009 37.798 -43.898 1.00 34.28 91 ALA A N 1
ATOM 652 C CA . ALA A 1 91 ? 21.421 36.536 -43.273 1.00 34.28 91 ALA A CA 1
ATOM 653 C C . ALA A 1 91 ? 22.744 36.653 -42.483 1.00 34.28 91 ALA A C 1
ATOM 655 O O . ALA A 1 91 ? 23.425 37.668 -42.527 1.00 34.28 91 ALA A O 1
ATOM 656 N N . ALA A 1 92 ? 23.120 35.562 -41.802 1.00 33.00 92 ALA A N 1
ATOM 657 C CA . ALA A 1 92 ? 24.399 35.350 -41.107 1.00 33.00 92 ALA A CA 1
ATOM 658 C C . ALA A 1 92 ? 24.676 36.186 -39.832 1.00 33.00 92 ALA A C 1
ATOM 660 O O . ALA A 1 92 ? 25.490 37.102 -39.813 1.00 33.00 92 ALA A O 1
ATOM 661 N N . ALA A 1 93 ? 24.136 35.716 -38.701 1.00 33.72 93 ALA A N 1
ATOM 662 C CA . ALA A 1 93 ? 24.732 35.921 -37.376 1.00 33.72 93 ALA A CA 1
ATOM 663 C C . ALA A 1 93 ? 24.648 34.615 -36.561 1.00 33.72 93 ALA A C 1
ATOM 665 O O . ALA A 1 93 ? 23.687 34.371 -35.833 1.00 33.72 93 ALA A O 1
ATOM 666 N N . ALA A 1 94 ? 25.638 33.731 -36.721 1.00 41.53 94 ALA A N 1
ATOM 667 C CA . ALA A 1 94 ? 25.689 32.437 -36.036 1.00 41.53 94 ALA A CA 1
ATOM 668 C C . ALA A 1 94 ? 26.185 32.581 -34.582 1.00 41.53 94 ALA A C 1
ATOM 670 O O . ALA A 1 94 ? 27.286 32.154 -34.241 1.00 41.53 94 ALA A O 1
ATOM 671 N N . ALA A 1 95 ? 25.372 33.201 -33.725 1.00 35.09 95 ALA A N 1
ATOM 672 C CA . ALA A 1 95 ? 25.644 33.310 -32.294 1.00 35.09 95 ALA A CA 1
ATOM 673 C C . ALA A 1 95 ? 25.191 32.044 -31.544 1.00 35.09 95 ALA A C 1
ATOM 675 O O . ALA A 1 95 ? 24.066 31.570 -31.713 1.00 35.09 95 ALA A O 1
ATOM 676 N N . SER A 1 96 ? 26.088 31.508 -30.716 1.00 40.41 96 SER A N 1
ATOM 677 C CA . SER A 1 96 ? 25.960 30.279 -29.928 1.00 40.41 96 SER A CA 1
ATOM 678 C C . SER A 1 96 ? 24.565 30.034 -29.339 1.00 40.41 96 SER A C 1
ATOM 680 O O . SER A 1 96 ? 24.182 30.648 -28.343 1.00 40.41 96 SER A O 1
ATOM 682 N N . ARG A 1 97 ? 23.834 29.050 -29.882 1.00 34.88 97 ARG A N 1
ATOM 683 C CA . ARG A 1 97 ? 22.717 28.440 -29.147 1.00 34.88 97 ARG A CA 1
ATOM 684 C C . ARG A 1 97 ? 23.289 27.792 -27.877 1.00 34.88 97 ARG A C 1
ATOM 686 O O . ARG A 1 97 ? 24.217 26.991 -28.016 1.00 34.88 97 ARG A O 1
ATOM 693 N N . PRO A 1 98 ? 22.763 28.072 -26.670 1.00 38.94 98 PRO A N 1
ATOM 694 C CA . PRO A 1 98 ? 23.092 27.254 -25.511 1.00 38.94 98 PRO A CA 1
ATOM 695 C C . PRO A 1 98 ? 22.694 25.803 -25.806 1.00 38.94 98 PRO A C 1
ATOM 697 O O . PRO A 1 98 ? 21.720 25.555 -26.525 1.00 38.94 98 PRO A O 1
ATOM 700 N N . ALA A 1 99 ? 23.459 24.844 -25.280 1.00 42.91 99 ALA A N 1
ATOM 701 C CA . ALA A 1 99 ? 23.120 23.432 -25.416 1.00 42.91 99 ALA A CA 1
ATOM 702 C C . ALA A 1 99 ? 21.691 23.214 -24.902 1.00 42.91 99 ALA A C 1
ATOM 704 O O . ALA A 1 99 ? 21.352 23.688 -23.818 1.00 42.91 99 ALA A O 1
ATOM 705 N N . ALA A 1 100 ? 20.851 22.545 -25.695 1.00 44.72 100 ALA A N 1
ATOM 706 C CA . ALA A 1 100 ? 19.452 22.350 -25.343 1.00 44.72 100 ALA A CA 1
ATOM 707 C C . ALA A 1 100 ? 19.363 21.606 -24.001 1.00 44.72 100 ALA A C 1
ATOM 709 O O . ALA A 1 100 ? 19.763 20.442 -23.922 1.00 44.72 100 ALA A O 1
ATOM 710 N N . GLU A 1 101 ? 18.864 22.285 -22.958 1.00 48.97 101 GLU A N 1
ATOM 711 C CA . GLU A 1 101 ? 18.562 21.654 -21.671 1.00 48.97 101 GLU A CA 1
ATOM 712 C C . GLU A 1 101 ? 17.683 20.431 -21.964 1.00 48.97 101 GLU A C 1
ATOM 714 O O . GLU A 1 101 ? 16.642 20.548 -22.615 1.00 48.97 101 GLU A O 1
ATOM 719 N N . ALA A 1 102 ? 18.119 19.240 -21.537 1.00 51.19 102 ALA A N 1
ATOM 720 C CA . ALA A 1 102 ? 17.320 18.033 -21.717 1.00 51.19 102 ALA A CA 1
ATOM 721 C C . ALA A 1 102 ? 15.929 18.273 -21.099 1.00 51.19 102 ALA A C 1
ATOM 723 O O . ALA A 1 102 ? 15.861 18.878 -20.027 1.00 51.19 102 ALA A O 1
ATOM 724 N N . PRO A 1 103 ? 14.818 17.812 -21.706 1.00 54.91 103 PRO A N 1
ATOM 725 C CA . PRO A 1 103 ? 13.471 18.225 -21.291 1.00 54.91 103 PRO A CA 1
ATOM 726 C C . PRO A 1 103 ? 13.148 17.939 -19.810 1.00 54.91 103 PRO A C 1
ATOM 728 O O . PRO A 1 103 ? 12.347 18.647 -19.205 1.00 54.91 103 PRO A O 1
ATOM 731 N N . MET A 1 104 ? 13.834 16.970 -19.192 1.00 59.62 104 MET A N 1
ATOM 732 C CA . MET A 1 104 ? 13.758 16.685 -17.752 1.00 59.62 104 MET A CA 1
ATOM 733 C C . MET A 1 104 ? 14.401 17.768 -16.861 1.00 59.62 104 MET A C 1
ATOM 735 O O . MET A 1 104 ? 13.925 18.003 -15.754 1.00 59.62 104 MET A O 1
ATOM 739 N N . ALA A 1 105 ? 15.460 18.443 -17.319 1.00 63.81 105 ALA A N 1
ATOM 740 C CA . ALA A 1 105 ? 16.155 19.488 -16.561 1.00 63.81 105 ALA A CA 1
ATOM 741 C C . ALA A 1 105 ? 15.316 20.772 -16.467 1.00 63.81 105 ALA A C 1
ATOM 743 O O . ALA A 1 105 ? 15.215 21.367 -15.394 1.00 63.81 105 ALA A O 1
ATOM 744 N N . GLY A 1 106 ? 14.636 21.150 -17.558 1.00 69.69 106 GLY A N 1
ATOM 745 C CA . GLY A 1 106 ? 13.654 22.240 -17.544 1.00 69.69 106 GLY A CA 1
ATOM 746 C C . GLY A 1 106 ? 12.510 21.972 -16.558 1.00 69.69 106 GLY A C 1
ATOM 747 O O . GLY A 1 106 ? 12.129 22.862 -15.801 1.00 69.69 106 GLY A O 1
ATOM 748 N N . LEU A 1 107 ? 12.031 20.724 -16.489 1.00 72.38 107 LEU A N 1
ATOM 749 C CA . LEU A 1 107 ? 11.023 20.295 -15.516 1.00 72.38 107 LEU A CA 1
ATOM 750 C C . LEU A 1 107 ? 11.534 20.376 -14.065 1.00 72.38 107 LEU A C 1
ATOM 752 O O . LEU A 1 107 ? 10.860 20.958 -13.219 1.00 72.38 107 LEU A O 1
ATOM 756 N N . ALA A 1 108 ? 12.737 19.873 -13.770 1.00 72.25 108 ALA A N 1
ATOM 757 C CA . ALA A 1 108 ? 13.331 19.957 -12.429 1.00 72.25 108 ALA A CA 1
ATOM 758 C C . ALA A 1 108 ? 13.538 21.417 -11.968 1.00 72.25 108 ALA A C 1
ATOM 760 O O . ALA A 1 108 ? 13.286 21.763 -10.813 1.00 72.25 108 ALA A O 1
ATOM 761 N N . LYS A 1 109 ? 13.935 22.300 -12.890 1.00 76.12 109 LYS A N 1
ATOM 762 C CA . LYS A 1 109 ? 14.061 23.753 -12.687 1.00 76.12 109 LYS A CA 1
ATOM 763 C C . LYS A 1 109 ? 12.706 24.428 -12.434 1.00 76.12 109 LYS A C 1
ATOM 765 O O . LYS A 1 109 ? 12.637 25.368 -11.649 1.00 76.12 109 LYS A O 1
ATOM 770 N N . MET A 1 110 ? 11.631 23.917 -13.039 1.00 78.81 110 MET A N 1
ATOM 771 C CA . MET A 1 110 ? 10.259 24.376 -12.806 1.00 78.81 110 MET A CA 1
ATOM 772 C C . MET A 1 110 ? 9.731 23.938 -11.430 1.00 78.81 110 MET A C 1
ATOM 774 O O . MET A 1 110 ? 9.197 24.768 -10.701 1.00 78.81 110 MET A O 1
ATOM 778 N N . ILE A 1 111 ? 9.950 22.678 -11.027 1.00 79.31 111 ILE A N 1
ATOM 779 C CA . ILE A 1 111 ? 9.550 22.136 -9.707 1.00 79.31 111 ILE A CA 1
ATOM 780 C C . ILE A 1 111 ? 10.298 22.831 -8.551 1.00 79.31 111 ILE A C 1
ATOM 782 O O . ILE A 1 111 ? 9.793 22.907 -7.435 1.00 79.31 111 ILE A O 1
ATOM 786 N N . ARG A 1 112 ? 11.474 23.410 -8.818 1.00 79.94 112 ARG A N 1
ATOM 787 C CA . ARG A 1 112 ? 12.210 24.264 -7.870 1.00 79.94 112 ARG A CA 1
ATOM 788 C C . ARG A 1 112 ? 11.627 25.671 -7.681 1.00 79.94 112 ARG A C 1
ATOM 790 O O . ARG A 1 112 ? 12.087 26.377 -6.787 1.00 79.94 112 ARG A O 1
ATOM 797 N N . ASN A 1 113 ? 10.649 26.101 -8.481 1.00 87.31 113 ASN A N 1
ATOM 798 C CA . ASN A 1 113 ? 9.983 27.386 -8.273 1.00 87.31 113 ASN A CA 1
ATOM 799 C C . ASN A 1 113 ? 9.157 27.344 -6.967 1.00 87.31 113 ASN A C 1
ATOM 801 O O . ASN A 1 113 ? 8.358 26.418 -6.814 1.00 87.31 113 ASN A O 1
ATOM 805 N N . PRO A 1 114 ? 9.295 28.322 -6.047 1.00 82.88 114 PRO A N 1
ATOM 806 C CA . PRO A 1 114 ? 8.602 28.293 -4.758 1.00 82.88 114 PRO A CA 1
ATOM 807 C C . PRO A 1 114 ? 7.079 28.216 -4.912 1.00 82.88 114 PRO A C 1
ATOM 809 O O . PRO A 1 114 ? 6.469 27.337 -4.320 1.00 82.88 114 PRO A O 1
ATOM 812 N N . GLY A 1 115 ? 6.475 29.002 -5.811 1.00 88.25 115 GLY A N 1
ATOM 813 C CA . GLY A 1 115 ? 5.026 28.955 -6.033 1.00 88.25 115 GLY A CA 1
ATOM 814 C C . GLY A 1 115 ? 4.530 27.612 -6.587 1.00 88.25 115 GLY A C 1
ATOM 815 O O . GLY A 1 115 ? 3.391 27.224 -6.330 1.00 88.25 115 GLY A O 1
ATOM 816 N N . LEU A 1 116 ? 5.384 26.859 -7.297 1.00 86.75 116 LEU A N 1
ATOM 817 C CA . LEU A 1 116 ? 5.052 25.497 -7.725 1.00 86.75 116 LEU A CA 1
ATOM 818 C C . LEU A 1 116 ? 5.280 24.466 -6.607 1.00 86.75 116 LEU A C 1
ATOM 820 O O . LEU A 1 116 ? 4.520 23.502 -6.529 1.00 86.75 116 LEU A O 1
ATOM 824 N N . LYS A 1 117 ? 6.251 24.683 -5.707 1.00 85.75 117 LYS A N 1
ATOM 825 C CA . LYS A 1 117 ? 6.379 23.903 -4.464 1.00 85.75 117 LYS A CA 1
ATOM 826 C C . LYS A 1 117 ? 5.183 24.108 -3.536 1.00 85.75 117 LYS A C 1
ATOM 828 O O . LYS A 1 117 ? 4.697 23.124 -2.992 1.00 85.75 117 LYS A O 1
ATOM 833 N N . ASP A 1 118 ? 4.681 25.331 -3.399 1.00 88.94 118 ASP A N 1
ATOM 834 C CA . ASP A 1 118 ? 3.511 25.644 -2.572 1.00 88.94 118 ASP A CA 1
ATOM 835 C C . ASP A 1 118 ? 2.241 24.998 -3.148 1.00 88.94 118 ASP A C 1
ATOM 837 O O . ASP A 1 118 ? 1.496 24.331 -2.429 1.00 88.94 118 ASP A O 1
ATOM 841 N N . MET A 1 119 ? 2.042 25.095 -4.471 1.00 89.75 119 MET A N 1
ATOM 842 C CA . MET A 1 119 ? 0.958 24.401 -5.176 1.00 89.75 119 MET A CA 1
ATOM 843 C C . MET A 1 119 ? 1.053 22.875 -5.011 1.00 89.75 119 MET A C 1
ATOM 845 O O . MET A 1 119 ? 0.053 22.223 -4.708 1.00 89.75 119 MET A O 1
ATOM 849 N N . LEU A 1 120 ? 2.253 22.301 -5.165 1.00 88.81 120 LEU A N 1
ATOM 850 C CA . LEU A 1 120 ? 2.493 20.874 -4.950 1.00 88.81 120 LEU A CA 1
ATOM 851 C C . LEU A 1 120 ? 2.219 20.479 -3.494 1.00 88.81 120 LEU A C 1
ATOM 853 O O . LEU A 1 120 ? 1.578 19.462 -3.259 1.00 88.81 120 LEU A O 1
ATOM 857 N N . ARG A 1 121 ? 2.642 21.284 -2.515 1.00 90.19 121 ARG A N 1
ATOM 858 C CA . ARG A 1 121 ? 2.409 21.027 -1.088 1.00 90.19 121 ARG A CA 1
ATOM 859 C C . ARG A 1 121 ? 0.916 21.049 -0.744 1.00 90.19 121 ARG A C 1
ATOM 861 O O . ARG A 1 121 ? 0.455 20.176 -0.012 1.00 90.19 121 ARG A O 1
ATOM 868 N N . ALA A 1 122 ? 0.147 21.974 -1.321 1.00 90.12 122 ALA A N 1
ATOM 869 C CA . ALA A 1 122 ? -1.311 21.999 -1.192 1.00 90.12 122 ALA A CA 1
ATOM 870 C C . ALA A 1 122 ? -1.973 20.763 -1.836 1.00 90.12 122 ALA A C 1
ATOM 872 O O . ALA A 1 122 ? -2.829 20.130 -1.216 1.00 90.12 122 ALA A O 1
ATOM 873 N N . GLN A 1 123 ? -1.533 20.369 -3.038 1.00 90.75 123 GLN A N 1
ATOM 874 C CA . GLN A 1 123 ? -2.005 19.153 -3.710 1.00 90.75 123 GLN A CA 1
ATOM 875 C C . GLN A 1 123 ? -1.698 17.890 -2.890 1.00 90.75 123 GLN A C 1
ATOM 877 O O . GLN A 1 123 ? -2.566 17.031 -2.735 1.00 90.75 123 GLN A O 1
ATOM 882 N N . GLN A 1 124 ? -0.487 17.784 -2.334 1.00 89.38 124 GLN A N 1
ATOM 883 C CA . GLN A 1 124 ? -0.113 16.655 -1.490 1.00 89.38 124 GLN A CA 1
ATOM 884 C C . GLN A 1 124 ? -0.914 16.635 -0.186 1.00 89.38 124 GLN A C 1
ATOM 886 O O . GLN A 1 124 ? -1.368 15.562 0.187 1.00 89.38 124 GLN A O 1
ATOM 891 N N . LYS A 1 125 ? -1.208 17.776 0.463 1.00 89.75 125 LYS A N 1
ATOM 892 C CA . LYS A 1 125 ? -2.083 17.778 1.653 1.00 89.75 125 LYS A CA 1
ATOM 893 C C . LYS A 1 125 ? -3.460 17.164 1.358 1.00 89.75 125 LYS A C 1
ATOM 895 O O . LYS A 1 125 ? -3.911 16.309 2.116 1.00 89.75 125 LYS A O 1
ATOM 900 N N . ALA A 1 126 ? -4.087 17.522 0.236 1.00 90.44 126 ALA A N 1
ATOM 901 C CA . ALA A 1 126 ? -5.352 16.908 -0.178 1.00 90.44 126 ALA A CA 1
ATOM 902 C C . ALA A 1 126 ? -5.207 15.397 -0.460 1.00 90.44 126 ALA A C 1
ATOM 904 O O . ALA A 1 126 ? -6.062 14.601 -0.073 1.00 90.44 126 ALA A O 1
ATOM 905 N N . GLN A 1 127 ? -4.098 14.974 -1.080 1.00 89.69 127 GLN A N 1
ATOM 906 C CA . GLN A 1 127 ? -3.812 13.553 -1.293 1.00 89.69 127 GLN A CA 1
ATOM 907 C C . GLN A 1 127 ? -3.557 12.799 0.024 1.00 89.69 127 GLN A C 1
ATOM 909 O O . GLN A 1 127 ? -3.966 11.646 0.138 1.00 89.69 127 GLN A O 1
ATOM 914 N N . LEU A 1 128 ? -2.933 13.422 1.029 1.00 91.00 128 LEU A N 1
ATOM 915 C CA . LEU A 1 128 ? -2.729 12.824 2.351 1.00 91.00 128 LEU A CA 1
ATOM 916 C C . LEU A 1 128 ? -4.060 12.559 3.055 1.00 91.00 128 LEU A C 1
ATOM 918 O O . LEU A 1 128 ? -4.240 11.474 3.594 1.00 91.00 128 LEU A O 1
ATOM 922 N N . GLU A 1 129 ? -5.019 13.484 3.006 1.00 88.75 129 GLU A N 1
ATOM 923 C CA . GLU A 1 129 ? -6.341 13.270 3.614 1.00 88.75 129 GLU A CA 1
ATOM 924 C C . GLU A 1 129 ? -7.116 12.128 2.932 1.00 88.75 129 GLU A C 1
ATOM 926 O O . GLU A 1 129 ? -7.782 11.343 3.608 1.00 88.75 129 GLU A O 1
ATOM 931 N N . ILE A 1 130 ? -6.954 11.954 1.615 1.00 88.75 130 ILE A N 1
ATOM 932 C CA . ILE A 1 130 ? -7.515 10.818 0.860 1.00 88.75 130 ILE A CA 1
ATOM 933 C C . ILE A 1 130 ? -6.815 9.490 1.209 1.00 88.75 130 ILE A C 1
ATOM 935 O O . ILE A 1 130 ? -7.478 8.457 1.293 1.00 88.75 130 ILE A O 1
ATOM 939 N N . THR A 1 131 ? -5.490 9.494 1.385 1.00 88.25 131 THR A N 1
ATOM 940 C CA . THR A 1 131 ? -4.684 8.274 1.593 1.00 88.25 131 THR A CA 1
ATOM 941 C C . THR A 1 131 ? -4.669 7.811 3.052 1.00 88.25 131 THR A C 1
ATOM 943 O O . THR A 1 131 ? -4.772 6.617 3.317 1.00 88.25 131 THR A O 1
ATOM 946 N N . TYR A 1 132 ? -4.555 8.743 4.000 1.00 92.38 132 TYR A N 1
ATOM 947 C CA . TYR A 1 132 ? -4.442 8.476 5.437 1.00 92.38 132 TYR A CA 1
ATOM 948 C C . TYR A 1 132 ? -5.750 8.683 6.201 1.00 92.38 132 TYR A C 1
ATOM 950 O O . TYR A 1 132 ? -5.812 8.312 7.366 1.00 92.38 132 TYR A O 1
ATOM 958 N N . GLY A 1 133 ? -6.812 9.208 5.580 1.00 91.56 133 GLY A N 1
ATOM 959 C CA . GLY A 1 133 ? -8.111 9.444 6.227 1.00 91.56 133 GLY A CA 1
ATOM 960 C C . GLY A 1 133 ? -8.635 8.315 7.139 1.00 91.56 133 GLY A C 1
ATOM 961 O O . GLY A 1 133 ? -9.173 8.634 8.199 1.00 91.56 133 GLY A O 1
ATOM 962 N N . PRO A 1 134 ? -8.463 7.014 6.814 1.00 89.44 134 PRO A N 1
ATOM 963 C CA . PRO A 1 134 ? -8.798 5.923 7.734 1.00 89.44 134 PRO A CA 1
ATOM 964 C C . PRO A 1 134 ? -7.910 5.870 8.992 1.00 89.44 134 PRO A C 1
ATOM 966 O O . PRO A 1 134 ? -8.438 5.707 10.088 1.00 89.44 134 PRO A O 1
ATOM 969 N N . LEU A 1 135 ? -6.591 6.070 8.864 1.00 93.12 135 LEU A N 1
ATOM 970 C CA . LEU A 1 135 ? -5.666 6.168 10.003 1.00 93.12 135 LEU A CA 1
ATOM 971 C C . LEU A 1 135 ? -5.981 7.387 10.875 1.00 93.12 135 LEU A C 1
ATOM 973 O O . LEU A 1 135 ? -6.041 7.268 12.093 1.00 93.12 135 LEU A O 1
ATOM 977 N N . LEU A 1 136 ? -6.226 8.547 10.256 1.00 92.12 136 LEU A N 1
ATOM 978 C CA . LEU A 1 136 ? -6.517 9.793 10.974 1.00 92.12 136 LEU A CA 1
ATOM 979 C C . LEU A 1 136 ? -7.777 9.678 11.853 1.00 92.12 136 LEU A C 1
ATOM 981 O O . LEU A 1 136 ? -7.844 10.299 12.908 1.00 92.12 136 LEU A O 1
ATOM 985 N N . LYS A 1 137 ? -8.752 8.851 11.450 1.00 89.00 137 LYS A N 1
ATOM 986 C CA . LYS A 1 137 ? -9.921 8.497 12.274 1.00 89.00 137 LYS A CA 1
ATOM 987 C C . LYS A 1 137 ? -9.596 7.502 13.391 1.00 89.00 137 LYS A C 1
ATOM 989 O O . LYS A 1 137 ? -10.231 7.557 14.438 1.00 89.00 137 LYS A O 1
ATOM 994 N N . TYR A 1 138 ? -8.665 6.578 13.154 1.00 89.50 138 TYR A N 1
ATOM 995 C CA . TYR A 1 138 ? -8.306 5.530 14.110 1.00 89.50 138 TYR A CA 1
ATOM 996 C C . TYR A 1 138 ? -7.479 6.075 15.282 1.00 89.50 138 TYR A C 1
ATOM 998 O O . TYR A 1 138 ? -7.773 5.741 16.424 1.00 89.50 138 TYR A O 1
ATOM 1006 N N . LEU A 1 139 ? -6.500 6.947 15.007 1.00 92.31 139 LEU A N 1
ATOM 1007 C CA . LEU A 1 139 ? -5.604 7.524 16.023 1.00 92.31 139 LEU A CA 1
ATOM 1008 C C . LEU A 1 139 ? -6.301 8.506 16.989 1.00 92.31 139 LEU A C 1
ATOM 1010 O O . LEU A 1 139 ? -5.730 8.854 18.011 1.00 92.31 139 LEU A O 1
ATOM 1014 N N . GLN A 1 140 ? -7.510 8.987 16.664 1.00 91.44 140 GLN A N 1
ATOM 1015 C CA . GLN A 1 140 ? -8.343 9.858 17.523 1.00 91.44 140 GLN A CA 1
ATOM 1016 C C . GLN A 1 140 ? -7.617 11.084 18.128 1.00 91.44 140 GLN A C 1
ATOM 1018 O O . GLN A 1 140 ? -7.982 11.572 19.198 1.00 91.44 140 GLN A O 1
ATOM 1023 N N . LEU A 1 141 ? -6.611 11.597 17.412 1.00 93.81 141 LEU A N 1
ATOM 1024 C CA . LEU A 1 141 ? -5.831 12.784 17.772 1.00 93.81 141 LEU A CA 1
ATOM 1025 C C . LEU A 1 141 ? -6.730 14.023 17.948 1.00 93.81 141 LEU A C 1
ATOM 1027 O O . LEU A 1 141 ? -7.762 14.144 17.281 1.00 93.81 141 LEU A O 1
ATOM 1031 N N . SER A 1 142 ? -6.314 14.972 18.794 1.00 94.62 142 SER A N 1
ATOM 1032 C CA . SER A 1 142 ? -6.966 16.290 18.872 1.00 94.62 142 SER A CA 1
ATOM 1033 C C . SER A 1 142 ? -6.827 17.054 17.547 1.00 94.62 142 SER A C 1
ATOM 1035 O O . SER A 1 142 ? -5.949 16.738 16.749 1.00 94.62 142 SER A O 1
ATOM 1037 N N . ASP A 1 143 ? -7.639 18.086 17.297 1.00 93.69 143 ASP A N 1
ATOM 1038 C CA . ASP A 1 143 ? -7.544 18.868 16.049 1.00 93.69 143 ASP A CA 1
ATOM 1039 C C . ASP A 1 143 ? -6.147 19.503 15.836 1.00 93.69 143 ASP A C 1
ATOM 1041 O O . ASP A 1 143 ? -5.679 19.616 14.700 1.00 93.69 143 ASP A O 1
ATOM 1045 N N . GLU A 1 144 ? -5.455 19.879 16.920 1.00 94.50 144 GLU A N 1
ATOM 1046 C CA . GLU A 1 144 ? -4.096 20.444 16.894 1.00 94.50 144 GLU A CA 1
ATOM 1047 C C . GLU A 1 144 ? -3.032 19.362 16.638 1.00 94.50 144 GLU A C 1
ATOM 1049 O O . GLU A 1 144 ? -2.143 19.531 15.793 1.00 94.50 144 GLU A O 1
ATOM 1054 N N . ASP A 1 145 ? -3.168 18.207 17.294 1.00 94.75 145 ASP A N 1
ATOM 1055 C CA . ASP A 1 145 ? -2.294 17.049 17.090 1.00 94.75 145 ASP A CA 1
ATOM 1056 C C . ASP A 1 145 ? -2.461 16.451 15.684 1.00 94.75 145 ASP A C 1
ATOM 1058 O O . ASP A 1 145 ? -1.493 16.056 15.034 1.00 94.75 145 ASP A O 1
ATOM 1062 N N . LEU A 1 146 ? -3.693 16.431 15.177 1.00 94.25 146 LEU A N 1
ATOM 1063 C CA . LEU A 1 146 ? -4.066 15.941 13.856 1.00 94.25 146 LEU A CA 1
ATOM 1064 C C . LEU A 1 146 ? -3.432 16.780 12.742 1.00 94.25 146 LEU A C 1
ATOM 1066 O O . LEU A 1 146 ? -2.882 16.226 11.788 1.00 94.25 146 LEU A O 1
ATOM 1070 N N . GLU A 1 147 ? -3.482 18.109 12.843 1.00 94.44 147 GLU A N 1
ATOM 1071 C CA . GLU A 1 147 ? -2.809 18.991 11.884 1.00 94.44 147 GLU A CA 1
ATOM 1072 C C . GLU A 1 147 ? -1.280 18.921 12.008 1.00 94.44 147 GLU A C 1
ATOM 1074 O O . GLU A 1 147 ? -0.587 18.910 10.986 1.00 94.44 147 GLU A O 1
ATOM 1079 N N . THR A 1 148 ? -0.748 18.749 13.222 1.00 95.81 148 THR A N 1
ATOM 1080 C CA . THR A 1 148 ? 0.685 18.490 13.445 1.00 95.81 148 THR A CA 1
ATOM 1081 C C . THR A 1 148 ? 1.128 17.175 12.791 1.00 95.81 148 THR A C 1
ATOM 1083 O O . THR A 1 148 ? 2.139 17.139 12.084 1.00 95.81 148 THR A O 1
ATOM 1086 N N . PHE A 1 149 ? 0.340 16.104 12.914 1.00 96.00 149 PHE A N 1
ATOM 1087 C CA . PHE A 1 149 ? 0.619 14.820 12.273 1.00 96.00 149 PHE A CA 1
ATOM 1088 C C . PHE A 1 149 ? 0.510 14.894 10.742 1.00 96.00 149 PHE A C 1
ATOM 1090 O O . PHE A 1 149 ? 1.424 14.452 10.042 1.00 96.00 149 PHE A O 1
ATOM 1097 N N . LYS A 1 150 ? -0.538 15.532 10.193 1.00 94.56 150 LYS A N 1
ATOM 1098 C CA . LYS A 1 150 ? -0.645 15.805 8.744 1.00 94.56 150 LYS A CA 1
ATOM 1099 C C . LYS A 1 150 ? 0.574 16.575 8.223 1.00 94.56 150 LYS A C 1
ATOM 1101 O O . LYS A 1 150 ? 1.071 16.265 7.141 1.00 94.56 150 LYS A O 1
ATOM 1106 N N . GLN A 1 151 ? 1.064 17.557 8.979 1.00 94.69 151 GLN A N 1
ATOM 1107 C CA . GLN A 1 151 ? 2.253 18.341 8.642 1.00 94.69 151 GLN A CA 1
ATOM 1108 C C . GLN A 1 151 ? 3.534 17.484 8.643 1.00 94.69 151 GLN A C 1
ATOM 1110 O O . GLN A 1 151 ? 4.345 17.630 7.728 1.00 94.69 151 GLN A O 1
ATOM 1115 N N . LEU A 1 152 ? 3.696 16.549 9.590 1.00 95.50 152 LEU A N 1
ATOM 1116 C CA . LEU A 1 152 ? 4.812 15.589 9.601 1.00 95.50 152 LEU A CA 1
ATOM 1117 C C . LEU A 1 152 ? 4.767 14.623 8.403 1.00 95.50 152 LEU A C 1
ATOM 1119 O O . LEU A 1 152 ? 5.785 14.428 7.739 1.00 95.50 152 LEU A O 1
ATOM 1123 N N . LEU A 1 153 ? 3.593 14.073 8.068 1.00 94.00 153 LEU A N 1
ATOM 1124 C CA . LEU A 1 153 ? 3.409 13.238 6.870 1.00 94.00 153 LEU A CA 1
ATOM 1125 C C . LEU A 1 153 ? 3.744 14.008 5.580 1.00 94.00 153 LEU A C 1
ATOM 1127 O O . LEU A 1 153 ? 4.368 13.467 4.663 1.00 94.00 153 LEU A O 1
ATOM 1131 N N . LEU A 1 154 ? 3.367 15.287 5.523 1.00 93.44 154 LEU A N 1
ATOM 1132 C CA . LEU A 1 154 ? 3.631 16.176 4.394 1.00 93.44 154 LEU A CA 1
ATOM 1133 C C . LEU A 1 154 ? 5.115 16.532 4.263 1.00 93.44 154 LEU A C 1
ATOM 1135 O O . LEU A 1 154 ? 5.635 16.546 3.148 1.00 93.44 154 LEU A O 1
ATOM 1139 N N . ASP A 1 155 ? 5.821 16.752 5.372 1.00 91.94 155 ASP A N 1
ATOM 1140 C CA . ASP A 1 155 ? 7.273 16.958 5.366 1.00 91.94 155 ASP A CA 1
ATOM 1141 C C . ASP A 1 155 ? 8.027 15.684 4.948 1.00 91.94 155 ASP A C 1
ATOM 1143 O O . ASP A 1 155 ? 8.905 15.764 4.083 1.00 91.94 155 ASP A O 1
ATOM 1147 N N . LYS A 1 156 ? 7.621 14.502 5.439 1.00 90.25 156 LYS A N 1
ATOM 1148 C CA . LYS A 1 156 ? 8.145 13.198 4.989 1.00 90.25 156 LYS A CA 1
ATOM 1149 C C . LYS A 1 156 ? 7.981 13.020 3.476 1.00 90.25 156 LYS A C 1
ATOM 1151 O O . LYS A 1 156 ? 8.942 12.684 2.779 1.00 90.25 156 LYS A O 1
ATOM 1156 N N . GLN A 1 157 ? 6.793 13.305 2.941 1.00 87.81 157 GLN A N 1
ATOM 1157 C CA . GLN A 1 157 ? 6.522 13.174 1.508 1.00 87.81 157 GLN A CA 1
ATOM 1158 C C . GLN A 1 157 ? 7.284 14.213 0.665 1.00 87.81 157 GLN A C 1
ATOM 1160 O O . GLN A 1 157 ? 7.861 13.865 -0.368 1.00 87.81 157 GLN A O 1
ATOM 1165 N N . MET A 1 158 ? 7.348 15.474 1.102 1.00 87.62 158 MET A N 1
ATOM 1166 C CA . MET A 1 158 ? 8.104 16.519 0.402 1.00 87.62 158 MET A CA 1
ATOM 1167 C C . MET A 1 158 ? 9.617 16.258 0.439 1.00 87.62 158 MET A C 1
ATOM 1169 O O . MET A 1 158 ? 10.297 16.525 -0.553 1.00 87.62 158 MET A O 1
ATOM 1173 N N . ARG A 1 159 ? 10.153 15.652 1.510 1.00 86.31 159 ARG A N 1
ATOM 1174 C CA . ARG A 1 159 ? 11.565 15.245 1.565 1.00 86.31 159 ARG A CA 1
ATOM 1175 C C . ARG A 1 159 ? 11.890 14.157 0.540 1.00 86.31 159 ARG A C 1
ATOM 1177 O O . ARG A 1 159 ? 12.948 14.232 -0.083 1.00 86.31 159 ARG A O 1
ATOM 1184 N N . LEU A 1 160 ? 10.979 13.210 0.298 1.00 82.62 160 LEU A N 1
ATOM 1185 C CA . LEU A 1 160 ? 11.111 12.220 -0.782 1.00 82.62 160 LEU A CA 1
ATOM 1186 C C . LEU A 1 160 ? 11.058 12.863 -2.179 1.00 82.62 160 LEU A C 1
ATOM 1188 O O . LEU A 1 160 ? 11.797 12.434 -3.067 1.00 82.62 160 LEU A O 1
ATOM 1192 N N . VAL A 1 161 ? 10.246 13.908 -2.383 1.00 84.81 161 VAL A N 1
ATOM 1193 C CA . VAL A 1 161 ? 10.244 14.689 -3.637 1.00 84.81 161 VAL A CA 1
ATOM 1194 C C . VAL A 1 161 ? 11.589 15.386 -3.846 1.00 84.81 161 VAL A C 1
ATOM 1196 O O . VAL A 1 161 ? 12.179 15.248 -4.916 1.00 84.81 161 VAL A O 1
ATOM 1199 N N . ASP A 1 162 ? 12.112 16.084 -2.835 1.00 83.44 162 ASP A N 1
ATOM 1200 C CA . ASP A 1 162 ? 13.400 16.777 -2.949 1.00 83.44 162 ASP A CA 1
ATOM 1201 C C . ASP A 1 162 ? 14.568 15.803 -3.174 1.00 83.44 162 ASP A C 1
ATOM 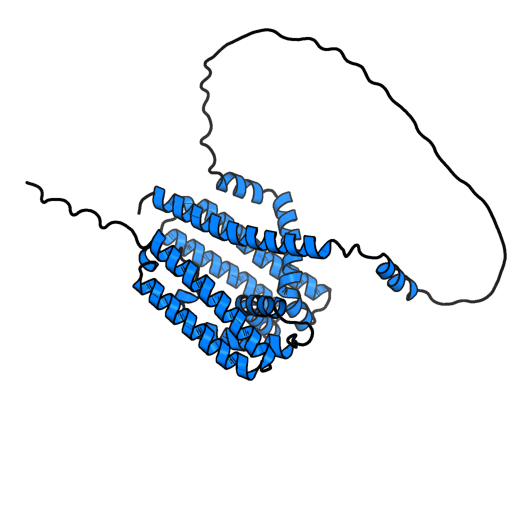1203 O O . ASP A 1 162 ? 15.372 16.025 -4.079 1.00 83.44 162 ASP A O 1
ATOM 1207 N N . LEU A 1 163 ? 14.608 14.665 -2.472 1.00 79.69 163 LEU A N 1
ATOM 1208 C CA . LEU A 1 163 ? 15.598 13.606 -2.720 1.00 79.69 163 LEU A CA 1
ATOM 1209 C C . LEU A 1 163 ? 15.461 12.987 -4.123 1.00 79.69 163 LEU A C 1
ATOM 1211 O O . LEU A 1 163 ? 16.467 12.669 -4.756 1.00 79.69 163 LEU A O 1
ATOM 1215 N N . SER A 1 164 ? 14.241 12.868 -4.655 1.00 78.62 164 SER A N 1
ATOM 1216 C CA . SER A 1 164 ? 14.016 12.412 -6.035 1.00 78.62 164 SER A CA 1
ATOM 1217 C C . SER A 1 164 ? 14.565 13.409 -7.066 1.00 78.62 164 SER A C 1
ATOM 1219 O O . SER A 1 164 ? 15.125 12.994 -8.081 1.00 78.62 164 SER A O 1
ATOM 1221 N N . LEU A 1 165 ? 14.470 14.717 -6.799 1.00 80.94 165 LEU A N 1
ATOM 1222 C CA . LEU A 1 165 ? 15.056 15.770 -7.638 1.00 80.94 165 LEU A CA 1
ATOM 1223 C C . LEU A 1 165 ? 16.592 15.793 -7.535 1.00 80.94 165 LEU A C 1
ATOM 1225 O O . LEU A 1 165 ? 17.263 15.867 -8.564 1.00 80.94 165 LEU A O 1
ATOM 1229 N N . GLU A 1 166 ? 17.152 15.657 -6.325 1.00 77.94 166 GLU A N 1
ATOM 1230 C CA . GLU A 1 166 ? 18.598 15.471 -6.102 1.00 77.94 166 GLU A CA 1
ATOM 1231 C C . GLU A 1 166 ? 19.127 14.267 -6.908 1.00 77.94 166 GLU A C 1
ATOM 1233 O O . GLU A 1 166 ? 20.146 14.362 -7.601 1.00 77.94 166 GLU A O 1
ATOM 1238 N N . MET A 1 167 ? 18.404 13.140 -6.881 1.00 74.12 167 MET A N 1
ATOM 1239 C CA . MET A 1 167 ? 18.738 11.951 -7.667 1.00 74.12 167 MET A CA 1
ATOM 1240 C C . MET A 1 167 ? 18.593 12.165 -9.174 1.00 74.12 167 MET A C 1
ATOM 1242 O O . MET A 1 167 ? 19.421 11.649 -9.918 1.00 74.12 167 MET A O 1
ATOM 1246 N N . MET A 1 168 ? 17.586 12.905 -9.649 1.00 73.75 168 MET A N 1
ATOM 1247 C CA . MET A 1 168 ? 17.412 13.182 -11.082 1.00 73.75 168 MET A CA 1
ATOM 1248 C C . MET A 1 168 ? 18.567 14.005 -11.662 1.00 73.75 168 MET A C 1
ATOM 1250 O O . MET A 1 168 ? 19.056 13.666 -12.741 1.00 73.75 168 MET A O 1
ATOM 1254 N N . ASP A 1 169 ? 19.051 15.019 -10.940 1.00 68.38 169 ASP A N 1
ATOM 1255 C CA . ASP A 1 169 ? 20.223 15.795 -11.363 1.00 68.38 169 ASP A CA 1
ATOM 1256 C C . ASP A 1 169 ? 21.508 14.946 -11.317 1.00 68.38 169 ASP A C 1
ATOM 1258 O O . ASP A 1 169 ? 22.318 14.967 -12.248 1.00 68.38 169 ASP A O 1
ATOM 1262 N N . GLY A 1 170 ? 21.685 14.142 -10.261 1.00 61.44 170 GLY A N 1
ATOM 1263 C CA . GLY A 1 170 ? 22.843 13.254 -10.107 1.00 61.44 170 GLY A CA 1
ATOM 1264 C C . GLY A 1 170 ? 22.858 12.049 -11.062 1.00 61.44 170 GLY A C 1
ATOM 1265 O O . GLY A 1 170 ? 23.928 11.526 -11.396 1.00 61.44 170 GLY A O 1
ATOM 1266 N N . ALA A 1 171 ? 21.695 11.596 -11.541 1.00 57.16 171 ALA A N 1
ATOM 1267 C CA . ALA A 1 171 ? 21.553 10.380 -12.346 1.00 57.16 171 ALA A CA 1
ATOM 1268 C C . ALA A 1 171 ? 22.274 10.441 -13.701 1.00 57.16 171 ALA A C 1
ATOM 1270 O O . ALA A 1 171 ? 22.616 9.390 -14.244 1.00 57.16 171 ALA A O 1
ATOM 1271 N N . ALA A 1 172 ? 22.550 11.641 -14.223 1.00 51.62 172 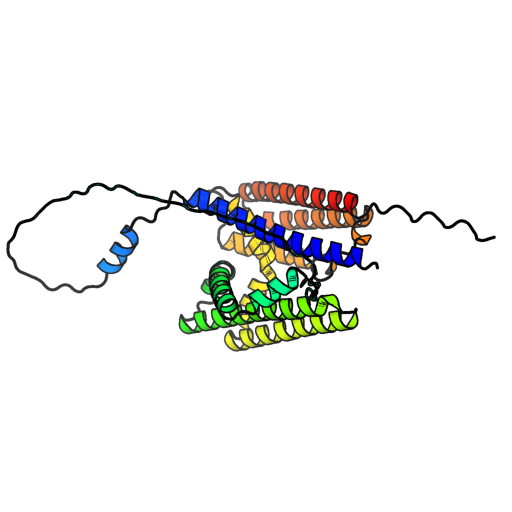ALA A N 1
ATOM 1272 C CA . ALA A 1 172 ? 23.311 11.833 -15.457 1.00 51.62 172 ALA A CA 1
ATOM 1273 C C . ALA A 1 172 ? 24.802 11.439 -15.337 1.00 51.62 172 ALA A C 1
ATOM 1275 O O . ALA A 1 172 ? 25.449 11.216 -16.361 1.00 51.62 172 ALA A O 1
ATOM 1276 N N . ALA A 1 173 ? 25.342 11.339 -14.113 1.00 50.25 173 ALA A N 1
ATOM 1277 C CA . ALA A 1 173 ? 26.764 11.083 -13.851 1.00 50.25 173 ALA A CA 1
ATOM 1278 C C . ALA A 1 173 ? 27.052 9.937 -12.851 1.00 50.25 173 ALA A C 1
ATOM 1280 O O . ALA A 1 173 ? 28.189 9.470 -12.770 1.00 50.25 173 ALA A O 1
ATOM 1281 N N . ALA A 1 174 ? 26.059 9.469 -12.086 1.00 52.69 174 ALA A N 1
ATOM 1282 C CA . ALA A 1 174 ? 26.270 8.536 -10.975 1.00 52.69 174 ALA A CA 1
ATOM 1283 C C . ALA A 1 174 ? 26.657 7.097 -11.395 1.00 52.69 174 ALA A C 1
ATOM 1285 O O . ALA A 1 174 ? 25.832 6.332 -11.912 1.00 52.69 174 ALA A O 1
ATOM 1286 N N . GLY A 1 175 ? 27.895 6.703 -11.064 1.00 63.69 175 GLY A N 1
ATOM 1287 C CA . GLY A 1 175 ? 28.344 5.303 -11.016 1.00 63.69 175 GLY A CA 1
ATOM 1288 C C . GLY A 1 175 ? 27.735 4.508 -9.846 1.00 63.69 175 GLY A C 1
ATOM 1289 O O . GLY A 1 175 ? 26.912 5.028 -9.090 1.00 63.69 175 GLY A O 1
ATOM 1290 N N . SER A 1 176 ? 28.142 3.242 -9.676 1.00 68.69 176 SER A N 1
ATOM 1291 C CA . SER A 1 176 ? 27.557 2.328 -8.674 1.00 68.69 176 SER A CA 1
ATOM 1292 C C . SER A 1 176 ? 27.620 2.870 -7.244 1.00 68.69 176 SER A C 1
ATOM 1294 O O . SER A 1 176 ? 26.614 2.847 -6.539 1.00 68.69 176 SER A O 1
ATOM 1296 N N . GLU A 1 177 ? 28.771 3.402 -6.829 1.00 75.88 177 GLU A N 1
ATOM 1297 C CA . GLU A 1 177 ? 28.975 3.856 -5.448 1.00 75.88 177 GLU A CA 1
ATOM 1298 C C . GLU A 1 177 ? 28.213 5.143 -5.129 1.00 75.88 177 GLU A C 1
ATOM 1300 O O . GLU A 1 177 ? 27.704 5.295 -4.022 1.00 75.88 177 GLU A O 1
ATOM 1305 N N . GLU A 1 178 ? 28.051 6.042 -6.102 1.00 74.62 178 GLU A N 1
ATOM 1306 C CA . GLU A 1 178 ? 27.249 7.250 -5.894 1.00 74.62 178 GLU A CA 1
ATOM 1307 C C . GLU A 1 178 ? 25.750 6.919 -5.840 1.00 74.62 178 GLU A C 1
ATOM 1309 O O . GLU A 1 178 ? 25.030 7.458 -5.004 1.00 74.62 178 GLU A O 1
ATOM 1314 N N . ARG A 1 179 ? 25.287 5.929 -6.619 1.00 71.06 179 ARG A N 1
ATOM 1315 C CA . ARG A 1 179 ? 23.921 5.401 -6.479 1.00 71.06 179 ARG A CA 1
ATOM 1316 C C . ARG A 1 179 ? 23.694 4.715 -5.125 1.00 71.06 179 ARG A C 1
ATOM 1318 O O . ARG A 1 179 ? 22.641 4.924 -4.531 1.00 71.06 179 ARG A O 1
ATOM 1325 N N . LYS A 1 180 ? 24.669 3.967 -4.588 1.00 76.56 180 LYS A N 1
ATOM 1326 C CA . LYS A 1 180 ? 24.590 3.429 -3.212 1.00 76.56 180 LYS A CA 1
ATOM 1327 C C . LYS A 1 180 ? 24.482 4.544 -2.167 1.00 76.56 180 LYS A C 1
ATOM 1329 O O . LYS A 1 180 ? 23.669 4.434 -1.259 1.00 76.56 180 LYS A O 1
ATOM 1334 N N . ARG A 1 181 ? 25.258 5.626 -2.301 1.00 80.44 181 ARG A N 1
ATOM 1335 C CA . ARG A 1 181 ? 25.198 6.790 -1.394 1.00 80.44 181 ARG A CA 1
ATOM 1336 C C . ARG A 1 181 ? 23.853 7.512 -1.452 1.00 80.44 181 ARG A C 1
ATOM 1338 O O . ARG A 1 181 ? 23.339 7.909 -0.414 1.00 80.44 181 ARG A O 1
ATOM 1345 N N . GLN A 1 182 ? 23.265 7.648 -2.639 1.00 76.06 182 GLN A N 1
ATOM 1346 C CA . GLN A 1 182 ? 21.920 8.208 -2.809 1.00 76.06 182 GLN A CA 1
ATOM 1347 C C . GLN A 1 182 ? 20.850 7.335 -2.131 1.00 76.06 182 GLN A C 1
ATOM 1349 O O . GLN A 1 182 ? 20.000 7.860 -1.417 1.00 76.06 182 GLN A O 1
ATOM 1354 N N . LEU A 1 183 ? 20.937 6.006 -2.272 1.00 75.06 183 LEU A N 1
ATOM 1355 C CA . LEU A 1 183 ? 20.055 5.060 -1.573 1.00 75.06 183 LEU A CA 1
ATOM 1356 C C . LEU A 1 183 ? 20.252 5.088 -0.046 1.00 75.06 183 LEU A C 1
ATOM 1358 O O . LEU A 1 183 ? 19.271 5.041 0.691 1.00 75.06 183 LEU A O 1
ATOM 1362 N N . ALA A 1 184 ? 21.489 5.232 0.440 1.00 83.00 184 ALA A N 1
ATOM 1363 C CA . ALA A 1 184 ? 21.764 5.397 1.869 1.00 83.00 184 ALA A CA 1
ATOM 1364 C C . ALA A 1 184 ? 21.104 6.669 2.430 1.00 83.00 184 ALA A C 1
ATOM 1366 O O . ALA A 1 184 ? 20.378 6.582 3.415 1.00 83.00 184 ALA A O 1
ATOM 1367 N N . ARG A 1 185 ? 21.247 7.818 1.749 1.00 82.19 185 ARG A N 1
ATOM 1368 C CA . ARG A 1 185 ? 20.593 9.082 2.143 1.00 82.19 185 ARG A CA 1
ATOM 1369 C C . ARG A 1 185 ? 19.065 9.006 2.127 1.00 82.19 185 ARG A C 1
ATOM 1371 O O . ARG A 1 185 ? 18.427 9.635 2.965 1.00 82.19 185 ARG A O 1
ATOM 1378 N N . LEU A 1 186 ? 18.473 8.252 1.194 1.00 80.12 186 LEU A N 1
ATOM 1379 C CA . LEU A 1 186 ? 17.033 7.966 1.204 1.00 80.12 186 LEU A CA 1
ATOM 1380 C C . LEU A 1 186 ? 16.629 7.198 2.470 1.00 80.12 186 LEU A C 1
ATOM 1382 O O . LEU A 1 186 ? 15.660 7.581 3.118 1.00 80.12 186 LEU A O 1
ATOM 1386 N N . GLY A 1 187 ? 17.381 6.158 2.843 1.00 80.94 187 GLY A N 1
ATOM 1387 C CA . GLY A 1 187 ? 17.139 5.386 4.066 1.00 80.94 187 GLY A CA 1
ATOM 1388 C C . GLY A 1 187 ? 17.333 6.202 5.349 1.00 80.94 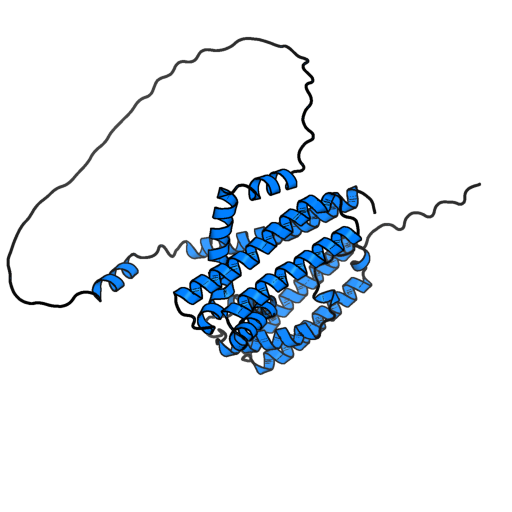187 GLY A C 1
ATOM 1389 O O . GLY A 1 187 ? 16.500 6.134 6.249 1.00 80.94 187 GLY A O 1
ATOM 1390 N N . GLU A 1 188 ? 18.388 7.018 5.413 1.00 88.06 188 GLU A N 1
ATOM 1391 C CA . GLU A 1 188 ? 18.663 7.938 6.526 1.00 88.06 188 GLU A CA 1
ATOM 1392 C C . GLU A 1 188 ? 17.539 8.971 6.692 1.00 88.06 188 GLU A C 1
ATOM 1394 O O . GLU A 1 188 ? 17.008 9.123 7.790 1.00 88.06 188 GLU A O 1
ATOM 1399 N N . ALA A 1 189 ? 17.119 9.629 5.606 1.00 84.75 189 ALA A N 1
ATOM 1400 C CA . ALA A 1 189 ? 16.046 10.621 5.645 1.00 84.75 189 ALA A CA 1
ATOM 1401 C C . ALA A 1 189 ? 14.670 9.998 5.932 1.00 84.75 189 ALA A C 1
ATOM 1403 O O . ALA A 1 189 ? 13.871 10.595 6.648 1.00 84.75 189 ALA A O 1
ATOM 1404 N N . ALA A 1 190 ? 14.385 8.798 5.413 1.00 83.81 190 ALA A N 1
ATOM 1405 C CA . ALA A 1 190 ? 13.167 8.068 5.759 1.00 83.81 190 ALA A CA 1
ATOM 1406 C C . ALA A 1 190 ? 13.137 7.725 7.256 1.00 83.81 190 ALA A C 1
ATOM 1408 O O . ALA A 1 190 ? 12.117 7.941 7.908 1.00 83.81 190 ALA A O 1
ATOM 1409 N N . LYS A 1 191 ? 14.268 7.271 7.816 1.00 89.94 191 LYS A N 1
ATOM 1410 C CA . LYS A 1 191 ? 14.386 6.999 9.249 1.00 89.94 191 LYS A CA 1
ATOM 1411 C C . LYS A 1 191 ? 14.242 8.268 10.096 1.00 89.94 191 LYS A C 1
ATOM 1413 O O . LYS A 1 191 ? 13.507 8.233 11.069 1.00 89.94 191 LYS A O 1
ATOM 1418 N N . GLU A 1 192 ? 14.884 9.378 9.733 1.00 92.25 192 GLU A N 1
ATOM 1419 C CA . GLU A 1 192 ? 14.771 10.652 10.467 1.00 92.25 192 GLU A CA 1
ATOM 1420 C C . GLU A 1 192 ? 13.307 11.116 10.589 1.00 92.25 192 GLU A C 1
ATOM 1422 O O . GLU A 1 192 ? 12.874 11.585 11.642 1.00 92.25 192 GLU A O 1
ATOM 1427 N N . GLN A 1 193 ? 12.526 10.958 9.518 1.00 91.44 193 GLN A N 1
ATOM 1428 C CA . GLN A 1 193 ? 11.109 11.321 9.510 1.00 91.44 193 GLN A CA 1
ATOM 1429 C C . GLN A 1 193 ? 10.252 10.328 10.310 1.00 91.44 193 GLN A C 1
ATOM 1431 O O . GLN A 1 193 ? 9.359 10.759 11.036 1.00 91.44 193 GLN A O 1
ATOM 1436 N N . ASP A 1 194 ? 10.549 9.029 10.250 1.00 91.88 194 ASP A N 1
ATOM 1437 C CA . ASP A 1 194 ? 9.887 8.019 11.085 1.00 91.88 194 ASP A CA 1
ATOM 1438 C C . ASP A 1 194 ? 10.208 8.202 12.580 1.00 91.88 194 ASP A C 1
ATOM 1440 O O . ASP A 1 194 ? 9.290 8.171 13.393 1.00 91.88 194 ASP A O 1
ATOM 1444 N N . ASP A 1 195 ? 11.462 8.480 12.951 1.00 96.12 195 ASP A N 1
ATOM 1445 C CA . ASP A 1 195 ? 11.871 8.783 14.332 1.00 96.12 195 ASP A CA 1
ATOM 1446 C C . ASP A 1 195 ? 11.155 10.051 14.853 1.00 96.12 195 ASP A C 1
ATOM 1448 O O . ASP A 1 195 ? 10.728 10.095 16.008 1.00 96.12 195 ASP A O 1
ATOM 1452 N N . ARG A 1 196 ? 10.948 11.069 13.998 1.00 95.94 196 ARG A N 1
ATOM 1453 C CA . ARG A 1 196 ? 10.152 12.271 14.323 1.00 95.94 196 ARG A CA 1
ATOM 1454 C C . ARG A 1 196 ? 8.664 11.972 14.505 1.00 95.94 196 ARG A C 1
ATOM 1456 O O . ARG A 1 196 ? 8.060 12.501 15.434 1.00 95.94 196 ARG A O 1
ATOM 1463 N N . ILE A 1 197 ? 8.070 11.145 13.643 1.00 96.38 197 ILE A N 1
ATOM 1464 C CA . ILE A 1 197 ? 6.664 10.732 13.772 1.00 96.38 197 ILE A CA 1
ATOM 1465 C C . ILE A 1 197 ? 6.479 9.872 15.029 1.00 96.38 197 ILE A C 1
ATOM 1467 O O . ILE A 1 197 ? 5.520 10.074 15.767 1.00 96.38 197 ILE A O 1
ATOM 1471 N N . LYS A 1 198 ? 7.431 8.985 15.336 1.00 97.69 198 LYS A N 1
ATOM 1472 C CA . LYS A 1 198 ? 7.443 8.187 16.565 1.00 97.69 198 LYS A CA 1
ATOM 1473 C C . LYS A 1 198 ? 7.549 9.045 17.825 1.00 97.69 198 LYS A C 1
ATOM 1475 O O . LYS A 1 198 ? 6.829 8.807 18.788 1.00 97.69 198 LYS A O 1
ATOM 1480 N N . ALA A 1 199 ? 8.416 10.056 17.821 1.00 97.56 199 ALA A N 1
ATOM 1481 C CA . ALA A 1 199 ? 8.548 10.988 18.941 1.00 97.56 199 ALA A CA 1
ATOM 1482 C C . ALA A 1 199 ? 7.282 11.835 19.180 1.00 97.56 199 ALA A C 1
ATOM 1484 O O . ALA A 1 199 ? 7.102 12.345 20.282 1.00 97.56 199 ALA A O 1
ATOM 1485 N N . PHE A 1 200 ? 6.425 11.979 18.163 1.00 97.62 200 PHE A N 1
ATOM 1486 C CA . PHE A 1 200 ? 5.140 12.669 18.254 1.00 97.62 200 PHE A CA 1
ATOM 1487 C C . PHE A 1 200 ? 3.994 11.739 18.697 1.00 97.62 200 PHE A C 1
ATOM 1489 O O . PHE A 1 200 ? 3.256 12.086 19.611 1.00 97.62 200 PHE A O 1
ATOM 1496 N N . LEU A 1 201 ? 3.862 10.554 18.086 1.00 96.38 201 LEU A N 1
ATOM 1497 C CA . LEU A 1 201 ? 2.778 9.597 18.368 1.00 96.38 201 LEU A CA 1
ATOM 1498 C C . LEU A 1 201 ? 3.003 8.737 19.628 1.00 96.38 201 LEU A C 1
ATOM 1500 O O . LEU A 1 201 ? 2.054 8.185 20.174 1.00 96.38 201 LEU A O 1
ATOM 1504 N N . GLY A 1 202 ? 4.246 8.569 20.084 1.00 96.75 202 GLY A N 1
ATOM 1505 C CA . GLY A 1 202 ? 4.592 7.534 21.063 1.00 96.75 202 GLY A CA 1
ATOM 1506 C C . GLY A 1 202 ? 4.750 6.147 20.424 1.00 96.75 202 GLY A C 1
ATOM 1507 O O . GLY A 1 202 ? 4.754 6.006 19.205 1.00 96.75 202 GLY A O 1
ATOM 1508 N N . GLU A 1 203 ? 4.952 5.109 21.240 1.00 94.88 203 GLU A N 1
ATOM 1509 C CA . GLU A 1 203 ? 5.290 3.759 20.751 1.00 94.88 203 GLU A CA 1
ATOM 1510 C C . GLU A 1 203 ? 4.097 3.055 20.075 1.00 94.88 203 GLU A C 1
ATOM 1512 O O . GLU A 1 203 ? 4.241 2.534 18.969 1.00 94.88 203 GLU A O 1
ATOM 1517 N N . ASP A 1 204 ? 2.924 3.077 20.716 1.00 93.81 204 ASP A N 1
ATOM 1518 C CA . ASP A 1 204 ? 1.755 2.285 20.311 1.00 93.81 204 ASP A CA 1
ATOM 1519 C C . ASP A 1 204 ? 1.107 2.826 19.023 1.00 93.81 204 ASP A C 1
ATOM 1521 O O . ASP A 1 204 ? 0.968 2.101 18.036 1.00 93.81 204 ASP A O 1
ATOM 1525 N N . ASP A 1 205 ? 0.803 4.126 18.972 1.00 95.06 205 ASP A N 1
ATOM 1526 C CA . ASP A 1 205 ? 0.241 4.772 17.777 1.00 95.06 205 ASP A CA 1
ATOM 1527 C C . ASP A 1 205 ? 1.243 4.822 16.612 1.00 95.06 205 ASP A C 1
ATOM 1529 O O . ASP A 1 205 ? 0.850 4.771 15.441 1.00 95.06 205 ASP A O 1
ATOM 1533 N N . PHE A 1 206 ? 2.553 4.832 16.893 1.00 96.75 206 PHE A N 1
ATOM 1534 C CA . PHE A 1 206 ? 3.563 4.641 15.852 1.00 96.75 206 PHE A CA 1
ATOM 1535 C C . PHE A 1 206 ? 3.547 3.220 15.278 1.00 96.75 206 PHE A C 1
ATOM 1537 O O . PHE A 1 206 ? 3.747 3.063 14.073 1.00 96.75 206 PHE A O 1
ATOM 1544 N N . ALA A 1 207 ? 3.276 2.186 16.081 1.00 95.12 207 ALA A N 1
ATOM 1545 C CA . ALA A 1 207 ? 3.107 0.827 15.568 1.00 95.12 207 ALA A CA 1
ATOM 1546 C C . ALA A 1 207 ? 1.886 0.732 14.631 1.00 95.12 207 ALA A C 1
ATOM 1548 O O . ALA A 1 207 ? 1.994 0.157 13.545 1.00 95.12 207 ALA A O 1
ATOM 1549 N N . VAL A 1 208 ? 0.770 1.383 14.984 1.00 93.62 208 VAL A N 1
ATOM 1550 C CA . VAL A 1 208 ? -0.421 1.499 14.119 1.00 93.62 208 VAL A CA 1
ATOM 1551 C C . VAL A 1 208 ? -0.100 2.260 12.825 1.00 93.62 208 VAL A C 1
ATOM 1553 O O . VAL A 1 208 ? -0.455 1.810 11.734 1.00 93.62 208 VAL A O 1
ATOM 1556 N N . TYR A 1 209 ? 0.623 3.383 12.911 1.00 95.38 209 TYR A N 1
ATOM 1557 C CA . TYR A 1 209 ? 1.099 4.120 11.735 1.00 95.38 209 TYR A CA 1
ATOM 1558 C C . TYR A 1 209 ? 2.000 3.261 10.833 1.00 95.38 209 TYR A C 1
ATOM 1560 O O . TYR A 1 209 ? 1.822 3.248 9.614 1.00 95.38 209 TYR A O 1
ATOM 1568 N N . ARG A 1 210 ? 2.942 2.511 11.415 1.00 94.69 210 ARG A N 1
ATOM 1569 C CA . ARG A 1 210 ? 3.852 1.624 10.679 1.00 94.69 210 ARG A CA 1
ATOM 1570 C C . ARG A 1 210 ? 3.118 0.486 9.983 1.00 94.69 210 ARG A C 1
ATOM 1572 O O . ARG A 1 210 ? 3.400 0.237 8.815 1.00 94.69 210 ARG A O 1
ATOM 1579 N N . GLU A 1 211 ? 2.145 -0.149 10.633 1.00 93.19 211 GLU A N 1
ATOM 1580 C CA . GLU A 1 211 ? 1.290 -1.133 9.965 1.00 93.19 211 GLU A CA 1
ATOM 1581 C C . GLU A 1 211 ? 0.505 -0.483 8.816 1.00 93.19 211 GLU A C 1
ATOM 1583 O O . GLU A 1 211 ? 0.438 -1.036 7.717 1.00 93.19 211 GLU A O 1
ATOM 1588 N N . PHE A 1 212 ? -0.048 0.718 9.020 1.00 94.38 212 PHE A N 1
ATOM 1589 C CA . PHE A 1 212 ? -0.791 1.447 7.992 1.00 94.38 212 PHE A CA 1
ATOM 1590 C C . PHE A 1 212 ? 0.061 1.766 6.751 1.00 94.38 212 PHE A C 1
ATOM 1592 O O . PHE A 1 212 ? -0.403 1.553 5.630 1.00 94.38 212 PHE A O 1
ATOM 1599 N N . GLU A 1 213 ? 1.309 2.205 6.943 1.00 91.62 213 GLU A N 1
ATOM 1600 C CA . GLU A 1 213 ? 2.312 2.396 5.884 1.00 91.62 213 GLU A CA 1
ATOM 1601 C C . GLU A 1 213 ? 2.652 1.079 5.171 1.00 91.62 213 GLU A C 1
ATOM 1603 O O . GLU A 1 213 ? 2.603 0.981 3.942 1.00 91.62 213 GLU A O 1
ATOM 1608 N N . GLU A 1 214 ? 2.976 0.037 5.936 1.00 91.06 214 GLU A N 1
ATOM 1609 C CA . GLU A 1 214 ? 3.421 -1.249 5.399 1.00 91.06 214 GLU A CA 1
ATOM 1610 C C . GLU A 1 214 ? 2.313 -1.994 4.638 1.00 91.06 214 GLU A C 1
ATOM 1612 O O . GLU A 1 214 ? 2.619 -2.765 3.723 1.00 91.06 214 GLU A O 1
ATOM 1617 N N . THR A 1 215 ? 1.043 -1.722 4.955 1.00 93.81 215 THR A N 1
ATOM 1618 C CA . THR A 1 215 ? -0.159 -2.295 4.320 1.00 93.81 215 THR A CA 1
ATOM 1619 C C . THR A 1 215 ? -0.723 -1.471 3.151 1.00 93.81 215 THR A C 1
ATOM 1621 O O . THR A 1 215 ? -1.721 -1.877 2.552 1.00 93.81 215 THR A O 1
ATOM 1624 N N . GLN A 1 216 ? -0.105 -0.349 2.754 1.00 90.19 216 GLN A N 1
ATOM 1625 C CA . GLN A 1 216 ? -0.582 0.479 1.627 1.00 90.19 216 GLN A CA 1
ATOM 1626 C C . GLN A 1 216 ? -0.851 -0.287 0.307 1.00 90.19 216 GLN A C 1
ATOM 1628 O O . GLN A 1 216 ? -1.876 -0.016 -0.330 1.00 90.19 216 GLN A O 1
ATOM 1633 N N . PRO A 1 217 ? -0.017 -1.259 -0.133 1.00 88.44 217 PRO A N 1
ATOM 1634 C CA . PRO A 1 217 ? -0.294 -2.020 -1.356 1.00 88.44 217 PRO A CA 1
ATOM 1635 C C . PRO A 1 217 ? -1.578 -2.856 -1.248 1.00 88.44 217 PRO A C 1
ATOM 1637 O O . PRO A 1 217 ? -2.356 -2.931 -2.201 1.00 88.44 217 PRO A O 1
ATOM 1640 N N . GLU A 1 218 ? -1.835 -3.429 -0.070 1.00 93.50 218 GLU A N 1
ATOM 1641 C CA . GLU A 1 218 ? -3.036 -4.213 0.218 1.00 93.50 218 GLU A CA 1
ATOM 1642 C C . GLU A 1 218 ? -4.273 -3.317 0.325 1.00 93.50 218 GLU A C 1
ATOM 1644 O O . GLU A 1 218 ? -5.315 -3.659 -0.228 1.00 93.50 218 GLU A O 1
ATOM 1649 N N . ARG A 1 219 ? -4.154 -2.136 0.946 1.00 93.81 219 ARG A N 1
ATOM 1650 C CA . ARG A 1 219 ? -5.234 -1.133 1.023 1.00 93.81 219 ARG A CA 1
ATOM 1651 C C . ARG A 1 219 ? -5.689 -0.683 -0.363 1.00 93.81 219 ARG A C 1
ATOM 1653 O O . ARG A 1 219 ? -6.888 -0.656 -0.636 1.00 93.81 219 ARG A O 1
ATOM 1660 N N . LEU A 1 220 ? -4.754 -0.402 -1.275 1.00 90.38 220 LEU A N 1
ATOM 1661 C CA . LEU A 1 220 ? -5.084 -0.078 -2.667 1.00 90.38 220 LEU A CA 1
ATOM 1662 C C . LEU A 1 220 ? -5.784 -1.249 -3.377 1.00 90.38 220 LEU A C 1
ATOM 1664 O O . LEU A 1 220 ? -6.757 -1.040 -4.101 1.00 90.38 220 LEU A O 1
ATOM 1668 N N . HIS A 1 221 ? -5.308 -2.476 -3.168 1.00 90.62 221 HIS A N 1
ATOM 1669 C CA . HIS A 1 221 ? -5.882 -3.677 -3.776 1.00 90.62 221 HIS A CA 1
ATOM 1670 C C . HIS A 1 221 ? -7.302 -3.977 -3.274 1.00 90.62 221 HIS A C 1
ATOM 1672 O O . HIS A 1 221 ? -8.204 -4.208 -4.081 1.00 90.62 221 HIS A O 1
ATOM 1678 N N . VAL A 1 222 ? -7.529 -3.914 -1.959 1.00 94.69 222 VAL A N 1
ATOM 1679 C CA . VAL A 1 222 ? -8.849 -4.130 -1.348 1.00 94.69 222 VAL A CA 1
ATOM 1680 C C . VAL A 1 222 ? -9.817 -3.004 -1.713 1.00 94.69 222 VAL A C 1
ATOM 1682 O O . VAL A 1 222 ? -10.966 -3.294 -2.039 1.00 94.69 222 VAL A O 1
ATOM 1685 N N . LYS A 1 223 ? -9.360 -1.747 -1.808 1.00 93.31 223 LYS A N 1
ATOM 1686 C CA . LYS A 1 223 ? -10.169 -0.645 -2.354 1.00 93.31 223 LYS A CA 1
ATOM 1687 C C . LYS A 1 223 ? -10.622 -0.918 -3.793 1.00 93.31 223 LYS A C 1
ATOM 1689 O O . LYS A 1 223 ? -11.812 -0.819 -4.083 1.00 93.31 223 LYS A O 1
ATOM 1694 N N . LEU A 1 224 ? -9.701 -1.301 -4.682 1.00 91.44 224 LEU A N 1
ATOM 1695 C CA . LEU A 1 224 ? -10.027 -1.639 -6.075 1.00 91.44 224 LEU A CA 1
ATOM 1696 C C . LEU A 1 224 ? -10.979 -2.843 -6.176 1.00 91.44 224 LEU A C 1
ATOM 1698 O O . LEU A 1 224 ? -11.768 -2.916 -7.114 1.00 91.44 224 LEU A O 1
ATOM 1702 N N . PHE A 1 225 ? -10.941 -3.769 -5.214 1.00 94.62 225 PHE A N 1
ATOM 1703 C CA . PHE A 1 225 ? -11.935 -4.834 -5.098 1.00 94.62 225 PHE A CA 1
ATOM 1704 C C . PHE A 1 225 ? -13.296 -4.313 -4.601 1.00 94.62 225 PHE A C 1
ATOM 1706 O O . PHE A 1 225 ? -14.308 -4.629 -5.228 1.00 94.62 225 PHE A O 1
ATOM 1713 N N . LYS A 1 226 ? -13.349 -3.462 -3.562 1.00 94.75 226 LYS A N 1
ATOM 1714 C CA . LYS A 1 226 ? -14.594 -2.821 -3.087 1.00 94.75 226 LYS A CA 1
ATOM 1715 C C . LYS A 1 226 ? -15.302 -2.043 -4.204 1.00 94.75 226 LYS A C 1
ATOM 1717 O O . LYS A 1 226 ? -16.520 -2.116 -4.305 1.00 94.75 226 LYS A O 1
ATOM 1722 N N . GLU A 1 227 ? -14.556 -1.400 -5.104 1.00 92.88 227 GLU A N 1
ATOM 1723 C CA . GLU A 1 227 ? -15.086 -0.721 -6.303 1.00 92.88 227 GLU A CA 1
ATOM 1724 C C . GLU A 1 227 ? -15.740 -1.665 -7.347 1.00 92.88 227 GLU A C 1
ATOM 1726 O O . GLU A 1 227 ? -16.393 -1.184 -8.275 1.00 92.88 227 GLU A O 1
ATOM 1731 N N . THR A 1 228 ? -15.599 -2.993 -7.209 1.00 92.06 228 THR A N 1
ATOM 1732 C CA . THR A 1 228 ? -16.266 -4.003 -8.062 1.00 92.06 228 THR A CA 1
ATOM 1733 C C . THR A 1 228 ? -17.493 -4.664 -7.429 1.00 92.06 228 THR A C 1
ATOM 1735 O O . THR A 1 228 ? -18.216 -5.367 -8.134 1.00 92.06 228 THR A O 1
ATOM 1738 N N . LEU A 1 229 ? -17.735 -4.453 -6.131 1.00 94.31 229 LEU A N 1
ATOM 1739 C CA . LEU A 1 229 ? -18.844 -5.069 -5.400 1.00 94.31 229 LEU A CA 1
ATOM 1740 C C . LEU A 1 229 ? -20.158 -4.303 -5.614 1.00 94.31 229 LEU A C 1
ATOM 1742 O O . LEU A 1 229 ? -20.175 -3.079 -5.749 1.00 94.31 229 LEU A O 1
ATOM 1746 N N . ALA A 1 230 ? -21.274 -5.032 -5.599 1.00 94.00 230 ALA A N 1
ATOM 1747 C CA . ALA A 1 230 ? -22.599 -4.433 -5.456 1.00 94.00 230 ALA A CA 1
ATOM 1748 C C . ALA A 1 230 ? -22.795 -3.897 -4.016 1.00 94.00 230 ALA A C 1
ATOM 1750 O O . ALA A 1 230 ? -22.188 -4.449 -3.093 1.00 94.00 230 ALA A O 1
ATOM 1751 N N . PRO A 1 231 ? -23.629 -2.861 -3.785 1.00 93.31 231 PRO A N 1
ATOM 1752 C CA . PRO A 1 231 ? -23.861 -2.301 -2.447 1.00 93.31 231 PRO A CA 1
ATOM 1753 C C . PRO A 1 231 ? -24.297 -3.333 -1.396 1.00 93.31 231 PRO A C 1
ATOM 1755 O O . PRO A 1 231 ? -23.940 -3.213 -0.229 1.00 93.31 231 PRO A O 1
ATOM 1758 N N . GLU A 1 232 ? -25.030 -4.362 -1.819 1.00 93.81 232 GLU A N 1
ATOM 1759 C CA . GLU A 1 232 ? -25.555 -5.450 -0.989 1.00 93.81 232 GLU A CA 1
ATOM 1760 C C . GLU A 1 232 ? -24.478 -6.475 -0.582 1.00 93.81 232 GLU A C 1
ATOM 1762 O O . GLU A 1 232 ? -24.680 -7.253 0.345 1.00 93.81 232 GLU A O 1
ATOM 1767 N N . GLU A 1 233 ? -23.331 -6.471 -1.268 1.00 95.25 233 GLU A N 1
ATOM 1768 C CA . GLU A 1 233 ? -22.183 -7.366 -1.053 1.00 95.25 233 GLU A CA 1
ATOM 1769 C C . GLU A 1 233 ? -20.957 -6.613 -0.500 1.00 95.25 233 GLU A C 1
ATOM 1771 O O . GLU A 1 233 ? -19.867 -7.182 -0.407 1.00 95.25 233 GLU A O 1
ATOM 1776 N N . ALA A 1 234 ? -21.104 -5.33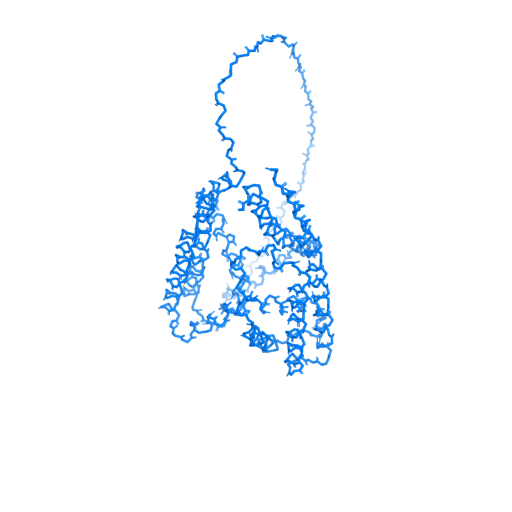0 -0.151 1.00 95.62 234 ALA A N 1
ATOM 1777 C CA . ALA A 1 234 ? -20.015 -4.483 0.325 1.00 95.62 234 ALA A CA 1
ATOM 1778 C C . ALA A 1 234 ? -19.298 -5.081 1.552 1.00 95.62 234 ALA A C 1
ATOM 1780 O O . ALA A 1 234 ? -19.928 -5.642 2.447 1.00 95.62 234 ALA A O 1
ATOM 1781 N N . LEU A 1 235 ? -17.967 -4.942 1.602 1.00 96.81 235 LEU A N 1
ATOM 1782 C CA . LEU A 1 235 ? -17.180 -5.377 2.761 1.00 96.81 235 LEU A CA 1
ATOM 1783 C C . LEU A 1 235 ? -17.473 -4.484 3.969 1.00 96.81 235 LEU A C 1
ATOM 1785 O O . LEU A 1 235 ? -17.404 -3.256 3.832 1.00 96.81 235 LEU A O 1
ATOM 1789 N N . SER A 1 236 ? -17.690 -5.092 5.139 1.00 95.44 236 SER A N 1
ATOM 1790 C CA . SER A 1 236 ? -17.622 -4.365 6.412 1.00 95.44 236 SER A CA 1
ATOM 1791 C C . SER A 1 236 ? -16.198 -3.857 6.679 1.00 95.44 236 SER A C 1
ATOM 1793 O O . SER A 1 236 ? -15.235 -4.312 6.050 1.00 95.44 236 SER A O 1
ATOM 1795 N N . ASP A 1 237 ? -16.048 -2.917 7.611 1.00 91.69 237 ASP A N 1
ATOM 1796 C CA . ASP A 1 237 ? -14.737 -2.354 7.949 1.00 91.69 237 ASP A CA 1
ATOM 1797 C C . ASP A 1 237 ? -13.819 -3.419 8.586 1.00 91.69 237 ASP A C 1
ATOM 1799 O O . ASP A 1 237 ? -12.617 -3.449 8.316 1.00 91.69 237 ASP A O 1
ATOM 1803 N N . GLU A 1 238 ? -14.386 -4.373 9.336 1.00 93.69 238 GLU A N 1
ATOM 1804 C CA . GLU A 1 238 ? -13.670 -5.535 9.874 1.00 93.69 238 GLU A CA 1
ATOM 1805 C C . GLU A 1 238 ? -13.229 -6.499 8.764 1.00 93.69 238 GLU A C 1
ATOM 1807 O O . GLU A 1 238 ? -12.095 -6.977 8.787 1.00 93.69 238 GLU A O 1
ATOM 1812 N N . GLN A 1 239 ? -14.088 -6.767 7.768 1.00 96.88 239 GLN A N 1
ATOM 1813 C CA . GLN A 1 239 ? -13.726 -7.603 6.617 1.00 96.88 239 GLN A CA 1
ATOM 1814 C C . GLN A 1 239 ? -12.629 -6.957 5.763 1.00 96.88 239 GLN A C 1
ATOM 1816 O O . GLN A 1 239 ? -11.717 -7.652 5.315 1.00 96.88 239 GLN A O 1
ATOM 1821 N N . GLU A 1 240 ? -12.697 -5.641 5.537 1.00 95.81 240 GLU A N 1
ATOM 1822 C CA . GLU A 1 240 ? -11.649 -4.894 4.839 1.00 95.81 240 GLU A CA 1
ATOM 1823 C C . GLU A 1 240 ? -10.325 -4.965 5.608 1.00 95.81 240 GLU A C 1
ATOM 1825 O O . GLU A 1 240 ? -9.314 -5.370 5.032 1.00 95.81 240 GLU A O 1
ATOM 1830 N N . HIS A 1 241 ? -10.322 -4.642 6.905 1.00 92.94 241 HIS A N 1
ATOM 1831 C CA . HIS A 1 241 ? -9.110 -4.666 7.723 1.00 92.94 241 HIS A CA 1
ATOM 1832 C C . HIS A 1 241 ? -8.498 -6.071 7.819 1.00 92.94 241 HIS A C 1
ATOM 1834 O O . HIS A 1 241 ? -7.303 -6.232 7.562 1.00 92.94 241 HIS A O 1
ATOM 1840 N N . ALA A 1 242 ? -9.305 -7.101 8.091 1.00 96.38 242 ALA A N 1
ATOM 1841 C CA . ALA A 1 242 ? -8.835 -8.482 8.146 1.00 96.38 242 ALA A CA 1
ATOM 1842 C C . ALA A 1 242 ? -8.264 -8.953 6.798 1.00 96.38 242 ALA A C 1
ATOM 1844 O O . ALA A 1 242 ? -7.224 -9.614 6.773 1.00 96.38 242 ALA A O 1
ATOM 1845 N N . LEU A 1 243 ? -8.894 -8.591 5.671 1.00 97.31 243 LEU A N 1
ATOM 1846 C CA . LEU A 1 243 ? -8.392 -8.933 4.337 1.00 97.31 243 LEU A CA 1
ATOM 1847 C C . LEU A 1 243 ? -7.073 -8.207 4.025 1.00 97.31 243 LEU A C 1
ATOM 1849 O O . LEU A 1 243 ? -6.165 -8.825 3.472 1.00 97.31 243 LEU A O 1
ATOM 1853 N N . ILE A 1 244 ? -6.937 -6.936 4.417 1.00 95.88 244 ILE A N 1
ATOM 1854 C CA . ILE A 1 244 ? -5.685 -6.174 4.298 1.00 95.88 244 ILE A CA 1
ATOM 1855 C C . ILE A 1 244 ? -4.551 -6.889 5.046 1.00 95.88 244 ILE A C 1
ATOM 1857 O O . ILE A 1 244 ? -3.520 -7.179 4.440 1.00 95.88 244 ILE A O 1
ATOM 1861 N N . LEU A 1 245 ? -4.746 -7.231 6.326 1.00 95.12 245 LEU A N 1
ATOM 1862 C CA . LEU A 1 245 ? -3.729 -7.921 7.131 1.00 95.12 245 LEU A CA 1
ATOM 1863 C C . LEU A 1 245 ? -3.396 -9.311 6.579 1.00 95.12 245 LEU A C 1
ATOM 1865 O O . LEU A 1 245 ? -2.230 -9.684 6.470 1.00 95.12 245 LEU A O 1
ATOM 1869 N N . ALA A 1 246 ? -4.410 -10.073 6.173 1.00 95.75 246 ALA A N 1
ATOM 1870 C CA . ALA A 1 246 ? -4.215 -11.408 5.629 1.00 95.75 246 ALA A CA 1
ATOM 1871 C C . ALA A 1 246 ? -3.382 -11.402 4.335 1.00 95.75 246 ALA A C 1
ATOM 1873 O O . ALA A 1 246 ? -2.463 -12.207 4.190 1.00 95.75 246 ALA A O 1
ATOM 1874 N N . LEU A 1 247 ? -3.660 -10.479 3.408 1.00 93.50 247 LEU A N 1
ATOM 1875 C CA . LEU A 1 247 ? -2.884 -10.333 2.172 1.00 93.50 247 LEU A CA 1
ATOM 1876 C C . LEU A 1 247 ? -1.469 -9.799 2.433 1.00 93.50 247 LEU A C 1
ATOM 1878 O O . LEU A 1 247 ? -0.535 -10.161 1.714 1.00 93.50 247 LEU A O 1
ATOM 1882 N N . HIS A 1 248 ? -1.304 -8.982 3.472 1.00 93.44 248 HIS A N 1
ATOM 1883 C CA . HIS A 1 248 ? -0.023 -8.428 3.889 1.00 93.44 248 HIS A CA 1
ATOM 1884 C C . HIS A 1 248 ? 0.919 -9.518 4.421 1.00 93.44 248 HIS A C 1
ATOM 1886 O O . HIS A 1 248 ? 2.071 -9.612 3.986 1.00 93.44 248 HIS A O 1
ATOM 1892 N N . GLU A 1 249 ? 0.410 -10.416 5.269 1.00 92.88 249 GLU A N 1
ATOM 1893 C CA . GLU A 1 249 ? 1.157 -11.586 5.742 1.00 92.88 249 GLU A CA 1
ATOM 1894 C C . GLU A 1 249 ? 1.465 -12.588 4.617 1.00 92.88 249 GLU A C 1
ATOM 1896 O O . GLU A 1 249 ? 2.551 -13.167 4.600 1.00 92.88 249 GLU A O 1
ATOM 1901 N N . GLU A 1 250 ? 0.592 -12.755 3.614 1.00 90.81 250 GLU A N 1
ATOM 1902 C CA . GLU A 1 250 ? 0.958 -13.523 2.412 1.00 90.81 250 GLU A CA 1
ATOM 1903 C C . GLU A 1 250 ? 2.033 -12.823 1.570 1.00 90.81 250 GLU A C 1
ATOM 1905 O O . GLU A 1 250 ? 2.924 -13.484 1.030 1.00 90.81 250 GLU A O 1
ATOM 1910 N N . ARG A 1 251 ? 2.011 -11.487 1.475 1.00 88.06 251 ARG A N 1
ATOM 1911 C CA . ARG A 1 251 ? 3.047 -10.733 0.759 1.00 88.06 251 ARG A CA 1
ATOM 1912 C C . ARG A 1 251 ? 4.406 -10.808 1.472 1.00 88.06 251 ARG A C 1
ATOM 1914 O O . ARG A 1 251 ? 5.420 -10.935 0.787 1.00 88.06 251 ARG A O 1
ATOM 1921 N N . LYS A 1 252 ? 4.456 -10.811 2.811 1.00 88.62 252 LYS A N 1
ATOM 1922 C CA . LYS A 1 252 ? 5.697 -11.000 3.601 1.00 88.62 252 LYS A CA 1
ATOM 1923 C C . LYS A 1 252 ? 6.436 -12.310 3.293 1.00 88.62 252 LYS A C 1
ATOM 1925 O O . LYS A 1 252 ? 7.652 -12.364 3.450 1.00 88.62 252 LYS A O 1
ATOM 1930 N N . LYS A 1 253 ? 5.737 -13.346 2.814 1.00 87.81 253 LYS A N 1
ATOM 1931 C CA . LYS A 1 253 ? 6.328 -14.647 2.437 1.00 87.81 253 LYS A CA 1
ATOM 1932 C C . LYS A 1 253 ? 7.006 -14.639 1.059 1.00 87.81 253 LYS A C 1
ATOM 1934 O O . LYS A 1 253 ? 7.643 -15.626 0.688 1.00 87.81 253 LYS A O 1
ATOM 1939 N N . LEU A 1 254 ? 6.863 -13.567 0.275 1.00 82.56 254 LEU A N 1
ATOM 1940 C CA . LEU A 1 254 ? 7.468 -13.469 -1.054 1.00 82.56 254 LEU A CA 1
ATOM 1941 C C . LEU A 1 254 ? 8.965 -13.116 -0.964 1.00 82.56 254 LEU A C 1
ATOM 1943 O O . LEU A 1 254 ? 9.359 -12.324 -0.109 1.00 82.56 254 LEU A O 1
ATOM 1947 N N . PRO A 1 255 ? 9.818 -13.638 -1.870 1.00 79.12 255 PRO A N 1
ATOM 1948 C CA . PRO A 1 255 ? 11.229 -13.263 -1.923 1.00 79.12 255 PRO A CA 1
ATOM 1949 C C . PRO A 1 255 ? 11.414 -11.745 -2.037 1.00 79.12 255 PRO A C 1
ATOM 1951 O O . PRO A 1 255 ? 10.743 -11.098 -2.839 1.00 79.12 255 PRO A O 1
ATOM 1954 N N . GLN A 1 256 ? 12.380 -11.174 -1.314 1.00 66.31 256 GLN A N 1
ATOM 1955 C CA . GLN A 1 256 ? 12.598 -9.721 -1.277 1.00 66.31 256 GLN A CA 1
ATOM 1956 C C . GLN A 1 256 ? 12.862 -9.101 -2.667 1.00 66.31 256 GLN A C 1
ATOM 1958 O O . GLN A 1 256 ? 12.446 -7.979 -2.932 1.00 66.31 256 GLN A O 1
ATOM 1963 N N . ALA A 1 257 ? 13.442 -9.854 -3.609 1.00 62.06 257 ALA A N 1
ATOM 1964 C CA . ALA A 1 257 ? 13.607 -9.432 -5.007 1.00 62.06 257 ALA A CA 1
ATOM 1965 C C . ALA A 1 257 ? 12.279 -9.244 -5.785 1.00 62.06 257 ALA A C 1
ATOM 1967 O O . ALA A 1 257 ? 12.280 -8.696 -6.885 1.00 62.06 257 ALA A O 1
ATOM 1968 N N . PHE A 1 258 ? 11.152 -9.705 -5.235 1.00 63.00 258 PHE A N 1
ATOM 1969 C CA . PHE A 1 258 ? 9.798 -9.450 -5.735 1.00 63.00 258 PHE A CA 1
ATOM 1970 C C . PHE A 1 258 ? 9.148 -8.225 -5.056 1.00 63.00 258 PHE A C 1
ATOM 1972 O O . PHE A 1 258 ? 8.293 -7.575 -5.653 1.00 63.00 258 PHE A O 1
ATOM 1979 N N . MET A 1 259 ? 9.583 -7.885 -3.837 1.00 55.44 259 MET A N 1
ATOM 1980 C CA . MET A 1 259 ? 9.154 -6.701 -3.077 1.00 55.44 259 MET A CA 1
ATOM 1981 C C . MET A 1 259 ? 9.874 -5.427 -3.547 1.00 55.44 259 MET A C 1
ATOM 1983 O O . MET A 1 259 ? 9.247 -4.408 -3.836 1.00 55.44 259 MET A O 1
ATOM 1987 N N . ASN A 1 260 ? 11.206 -5.481 -3.632 1.00 49.16 260 ASN A N 1
ATOM 1988 C CA . ASN A 1 260 ? 12.056 -4.313 -3.837 1.00 49.16 260 ASN A CA 1
ATOM 1989 C C . ASN A 1 260 ? 12.124 -3.929 -5.321 1.00 49.16 260 ASN A C 1
ATOM 1991 O O . ASN A 1 260 ? 12.992 -4.363 -6.078 1.00 49.16 260 ASN A O 1
ATOM 1995 N N . ARG A 1 261 ? 11.226 -3.026 -5.724 1.00 50.88 261 ARG A N 1
ATOM 1996 C CA . ARG A 1 261 ? 11.166 -2.409 -7.064 1.00 50.88 261 ARG A CA 1
ATOM 1997 C C . ARG A 1 261 ? 12.239 -1.324 -7.302 1.00 50.88 261 ARG A C 1
ATOM 1999 O O . ARG A 1 261 ? 12.136 -0.550 -8.248 1.00 50.88 261 ARG A O 1
ATOM 2006 N N . GLU A 1 262 ? 13.235 -1.257 -6.421 1.00 37.19 262 GLU A N 1
ATOM 2007 C CA . GLU A 1 262 ? 14.238 -0.187 -6.286 1.00 37.19 262 GLU A CA 1
ATOM 2008 C C . GLU A 1 262 ? 15.323 -0.226 -7.372 1.00 37.19 262 GLU A C 1
ATOM 2010 O O . GLU A 1 262 ? 15.935 0.794 -7.694 1.00 37.19 262 GLU A O 1
ATOM 2015 N N . THR A 1 263 ? 15.560 -1.402 -7.959 1.00 45.69 263 THR A N 1
ATOM 2016 C CA . THR A 1 263 ? 16.486 -1.566 -9.085 1.00 45.69 263 THR A CA 1
ATOM 2017 C C . THR A 1 263 ? 15.714 -1.421 -10.402 1.00 45.69 263 THR A C 1
ATOM 2019 O O . THR A 1 263 ? 14.706 -2.113 -10.574 1.00 45.69 263 THR A O 1
ATOM 2022 N N . PRO A 1 264 ? 16.168 -0.595 -11.369 1.00 49.78 264 PRO A N 1
ATOM 2023 C CA . PRO A 1 264 ? 15.629 -0.618 -12.729 1.00 49.78 264 PRO A CA 1
ATOM 2024 C C . PRO A 1 264 ? 15.679 -2.053 -13.274 1.00 49.78 264 PRO A C 1
ATOM 2026 O O . PRO A 1 264 ? 16.741 -2.674 -13.193 1.00 49.78 264 PRO A O 1
ATOM 2029 N N . PRO A 1 265 ? 14.570 -2.609 -13.790 1.00 56.38 265 PRO A N 1
ATOM 2030 C CA . PRO A 1 265 ? 14.487 -4.039 -14.047 1.00 56.38 265 PRO A CA 1
ATOM 2031 C C . PRO A 1 265 ? 15.444 -4.418 -15.180 1.00 56.38 265 PRO A C 1
ATOM 2033 O O . PRO A 1 265 ? 15.270 -3.988 -16.321 1.00 56.38 265 PRO A O 1
ATOM 2036 N N . ASP A 1 266 ? 16.470 -5.204 -14.847 1.00 64.69 266 ASP A N 1
ATOM 2037 C CA . ASP A 1 266 ? 17.496 -5.635 -15.794 1.00 64.69 266 ASP A CA 1
ATOM 2038 C C . ASP A 1 266 ? 16.830 -6.377 -16.969 1.00 64.69 266 ASP A C 1
ATOM 2040 O O . ASP A 1 266 ? 16.105 -7.351 -16.726 1.00 64.69 266 ASP A O 1
ATOM 2044 N N . PRO A 1 267 ? 17.061 -5.958 -18.231 1.00 65.06 267 PRO A N 1
ATOM 2045 C CA . PRO A 1 267 ? 16.589 -6.665 -19.416 1.00 65.06 267 PRO A CA 1
ATOM 2046 C C . PRO A 1 267 ? 16.880 -8.174 -19.422 1.00 65.06 267 PRO A C 1
ATOM 2048 O O . PRO A 1 267 ? 16.094 -8.923 -19.995 1.00 65.06 267 PRO A O 1
ATOM 2051 N N . ALA A 1 268 ? 17.953 -8.638 -18.768 1.00 68.19 268 ALA A N 1
ATOM 2052 C CA . ALA A 1 268 ? 18.240 -10.067 -18.627 1.00 68.19 268 ALA A CA 1
ATOM 2053 C C . ALA A 1 268 ? 17.153 -10.829 -17.838 1.00 68.19 268 ALA A C 1
ATOM 2055 O O . ALA A 1 268 ? 16.901 -11.992 -18.124 1.00 68.19 268 ALA A O 1
ATOM 2056 N N . THR A 1 269 ? 16.433 -10.172 -16.918 1.00 70.38 269 THR A N 1
ATOM 2057 C CA . THR A 1 269 ? 15.325 -10.773 -16.138 1.00 70.38 269 THR A CA 1
ATOM 2058 C C . THR A 1 269 ? 14.006 -10.905 -16.916 1.00 70.38 269 THR A C 1
ATOM 2060 O O . THR A 1 269 ? 12.972 -11.264 -16.341 1.00 70.38 269 THR A O 1
ATOM 2063 N N . PHE A 1 270 ? 14.019 -10.596 -18.217 1.00 74.81 270 PHE A N 1
ATOM 2064 C CA . PHE A 1 270 ? 12.899 -10.788 -19.142 1.00 74.81 270 PHE A CA 1
ATOM 2065 C C . PHE A 1 270 ? 13.119 -11.958 -20.115 1.00 74.81 270 PHE A C 1
ATOM 2067 O O . PHE A 1 270 ? 12.389 -12.083 -21.097 1.00 74.81 270 PHE A O 1
ATOM 2074 N N . ASP A 1 271 ? 14.081 -12.845 -19.846 1.00 82.19 271 ASP A N 1
ATOM 2075 C CA . ASP A 1 271 ? 14.121 -14.148 -20.508 1.00 82.19 271 ASP A CA 1
ATOM 2076 C C . ASP A 1 271 ? 12.863 -14.987 -20.182 1.00 82.19 271 ASP A C 1
ATOM 2078 O O . ASP A 1 271 ? 12.163 -14.763 -19.186 1.00 82.19 2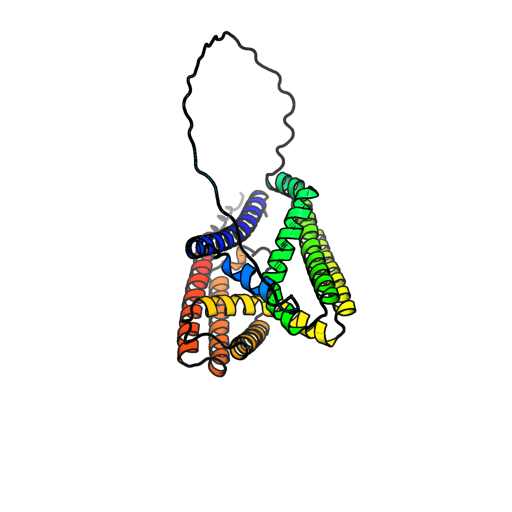71 ASP A O 1
ATOM 2082 N N . ALA A 1 272 ? 12.568 -15.975 -21.030 1.00 80.94 272 ALA A N 1
ATOM 2083 C CA . ALA A 1 272 ? 11.350 -16.775 -20.923 1.00 80.94 272 ALA A CA 1
ATOM 2084 C C . ALA A 1 272 ? 11.254 -17.603 -19.624 1.00 80.94 272 ALA A C 1
ATOM 2086 O O . ALA A 1 272 ? 10.150 -17.790 -19.110 1.00 80.94 272 ALA A O 1
ATOM 2087 N N . ALA A 1 273 ? 12.375 -18.072 -19.066 1.00 84.12 273 ALA A N 1
ATOM 2088 C CA . ALA A 1 273 ? 12.400 -18.848 -17.829 1.00 84.12 273 ALA A CA 1
ATOM 2089 C C . ALA A 1 273 ? 12.228 -17.947 -16.595 1.00 84.12 273 ALA A C 1
ATOM 2091 O O . ALA A 1 273 ? 11.389 -18.254 -15.744 1.00 84.12 273 ALA A O 1
ATOM 2092 N N . SER A 1 274 ? 12.921 -16.802 -16.524 1.00 83.44 274 SER A N 1
ATOM 2093 C CA . SER A 1 274 ? 12.698 -15.804 -15.459 1.00 83.44 274 SER A CA 1
ATOM 2094 C C . SER A 1 274 ? 11.256 -15.299 -15.452 1.00 83.44 274 SER A C 1
ATOM 2096 O O . SER A 1 274 ? 10.630 -15.204 -14.393 1.00 83.44 274 SER A O 1
ATOM 2098 N N . VAL A 1 275 ? 10.687 -15.031 -16.631 1.00 83.00 275 VAL A N 1
ATOM 2099 C CA . VAL A 1 275 ? 9.288 -14.605 -16.769 1.00 83.00 275 VAL A CA 1
ATOM 2100 C C . VAL A 1 275 ? 8.318 -15.718 -16.372 1.00 83.00 275 VAL A C 1
ATOM 2102 O O . VAL A 1 275 ? 7.393 -15.449 -15.606 1.00 83.00 275 VAL A O 1
ATOM 2105 N N . SER A 1 276 ? 8.543 -16.964 -16.799 1.00 85.81 276 SER A N 1
ATOM 2106 C CA . SER A 1 276 ? 7.706 -18.102 -16.395 1.00 85.81 276 SER A CA 1
ATOM 2107 C C . SER A 1 276 ? 7.752 -18.348 -14.881 1.00 85.81 276 SER A C 1
ATOM 2109 O O . SER A 1 276 ? 6.714 -18.594 -14.268 1.00 85.81 276 SER A O 1
ATOM 2111 N N . ASN A 1 277 ? 8.926 -18.230 -14.251 1.00 86.69 277 ASN A N 1
ATOM 2112 C CA . ASN A 1 277 ? 9.071 -18.338 -12.798 1.00 86.69 277 ASN A CA 1
ATOM 2113 C C . ASN A 1 277 ? 8.334 -17.194 -12.076 1.00 86.69 277 ASN A C 1
ATOM 2115 O O . ASN A 1 277 ? 7.590 -17.436 -11.126 1.00 86.69 277 ASN A O 1
ATOM 2119 N N . ARG A 1 278 ? 8.452 -15.953 -12.572 1.00 83.56 278 ARG A N 1
ATOM 2120 C CA . ARG A 1 278 ? 7.746 -14.787 -12.014 1.00 83.56 278 ARG A CA 1
ATOM 2121 C C . ARG A 1 278 ? 6.221 -14.934 -12.114 1.00 83.56 278 ARG A C 1
ATOM 2123 O O . ARG A 1 278 ? 5.533 -14.644 -11.140 1.00 83.56 278 ARG A O 1
ATOM 2130 N N . VAL A 1 279 ? 5.697 -15.464 -13.223 1.00 85.94 279 VAL A N 1
ATOM 2131 C CA . VAL A 1 279 ? 4.268 -15.812 -13.376 1.00 85.94 279 VAL A CA 1
ATOM 2132 C C . VAL A 1 279 ? 3.849 -16.923 -12.402 1.00 85.94 279 VAL A C 1
ATOM 2134 O O . VAL A 1 279 ? 2.820 -16.798 -11.741 1.00 85.94 279 VAL A O 1
ATOM 2137 N N . ALA A 1 280 ? 4.652 -17.979 -12.239 1.00 89.00 280 ALA A N 1
ATOM 2138 C CA . ALA A 1 280 ? 4.358 -19.075 -11.308 1.00 89.00 280 ALA A CA 1
ATOM 2139 C C . ALA A 1 280 ? 4.452 -18.666 -9.822 1.00 89.00 280 ALA A C 1
ATOM 2141 O O . ALA A 1 280 ? 3.797 -19.264 -8.966 1.00 89.00 280 ALA A O 1
ATOM 2142 N N . LEU A 1 281 ? 5.265 -17.663 -9.482 1.00 85.81 281 LEU A N 1
ATOM 2143 C CA . LEU A 1 281 ? 5.292 -17.045 -8.153 1.00 85.81 281 LEU A CA 1
ATOM 2144 C C . LEU A 1 281 ? 4.030 -16.199 -7.909 1.00 85.81 281 LEU A C 1
ATOM 2146 O O . LEU A 1 281 ? 3.384 -16.364 -6.878 1.00 85.81 281 LEU A O 1
ATOM 2150 N N . ILE A 1 282 ? 3.638 -15.373 -8.887 1.00 84.19 282 ILE A N 1
ATOM 2151 C CA . ILE A 1 282 ? 2.399 -14.575 -8.859 1.00 84.19 282 ILE A CA 1
ATOM 2152 C C . ILE A 1 282 ? 1.160 -15.467 -8.692 1.00 84.19 282 ILE A C 1
ATOM 2154 O O . ILE A 1 282 ? 0.304 -15.170 -7.863 1.00 84.19 282 ILE A O 1
ATOM 2158 N N . GLY A 1 283 ? 1.077 -16.579 -9.432 1.00 87.06 283 GLY A N 1
ATOM 2159 C CA . GLY A 1 283 ? -0.023 -17.542 -9.316 1.00 87.06 283 GLY A CA 1
ATOM 2160 C C . GLY A 1 283 ? -0.177 -18.087 -7.894 1.00 87.06 283 GLY A C 1
ATOM 2161 O O . GLY A 1 283 ? -1.252 -17.968 -7.313 1.00 87.06 283 GLY A O 1
ATOM 2162 N N . ARG A 1 284 ? 0.919 -18.580 -7.300 1.00 89.31 284 ARG A N 1
ATOM 2163 C CA . ARG A 1 284 ? 0.936 -19.115 -5.926 1.00 89.31 284 ARG A CA 1
ATOM 2164 C C . ARG A 1 284 ? 0.583 -18.067 -4.866 1.00 89.31 284 ARG A C 1
ATOM 2166 O O . ARG A 1 284 ? -0.123 -18.391 -3.916 1.00 89.31 284 ARG A O 1
ATOM 2173 N N . TRP A 1 285 ? 1.031 -16.820 -5.033 1.00 87.19 285 TRP A N 1
ATOM 2174 C CA . TRP A 1 285 ? 0.655 -15.718 -4.139 1.00 87.19 285 TRP A CA 1
ATOM 2175 C C . TRP A 1 285 ? -0.852 -15.438 -4.183 1.00 87.19 285 TRP A C 1
ATOM 2177 O O . TRP A 1 285 ? -1.496 -15.399 -3.137 1.00 87.19 285 TRP A O 1
ATOM 2187 N N . TYR A 1 286 ? -1.436 -15.326 -5.381 1.00 88.25 286 TYR A N 1
ATOM 2188 C CA . TYR A 1 286 ? -2.881 -15.143 -5.535 1.00 88.25 286 TYR A CA 1
ATOM 2189 C C . TYR A 1 286 ? -3.692 -16.338 -5.014 1.00 88.25 286 TYR A C 1
ATOM 2191 O O . TYR A 1 286 ? -4.744 -16.143 -4.411 1.00 88.25 286 TYR A O 1
ATOM 2199 N N . GLU A 1 287 ? -3.211 -17.566 -5.212 1.00 91.62 287 GLU A N 1
ATOM 2200 C CA . GLU A 1 287 ? -3.852 -18.786 -4.707 1.00 91.62 287 GLU A CA 1
ATOM 2201 C C . GLU A 1 287 ? -3.844 -18.840 -3.168 1.00 91.62 287 GLU A C 1
ATOM 2203 O O . GLU A 1 287 ? -4.866 -19.175 -2.569 1.00 91.62 287 GLU A O 1
ATOM 2208 N N . SER A 1 288 ? -2.753 -18.426 -2.513 1.00 92.06 288 SER A N 1
ATOM 2209 C CA . SER A 1 288 ? -2.699 -18.339 -1.046 1.00 92.06 288 SER A CA 1
ATOM 2210 C C . SER A 1 288 ? -3.526 -17.167 -0.496 1.00 92.06 288 SER A C 1
ATOM 2212 O O . SER A 1 288 ? -4.298 -17.344 0.447 1.00 92.06 288 SER A O 1
ATOM 2214 N N . GLY A 1 289 ? -3.491 -16.002 -1.152 1.00 92.50 289 GLY A N 1
ATOM 2215 C CA . GLY A 1 289 ? -4.372 -14.874 -0.831 1.00 92.50 289 GLY A CA 1
ATOM 2216 C C . GLY A 1 289 ? -5.863 -15.214 -0.972 1.00 92.50 289 GLY A C 1
ATOM 2217 O O . GLY A 1 289 ? -6.675 -14.743 -0.181 1.00 92.50 289 GLY A O 1
ATOM 2218 N N . LEU A 1 290 ? -6.231 -16.083 -1.923 1.00 94.88 290 LEU A N 1
ATOM 2219 C CA . LEU A 1 290 ? -7.590 -16.621 -2.063 1.00 94.88 290 LEU A CA 1
ATOM 2220 C C . LEU A 1 290 ? -7.986 -17.579 -0.940 1.00 94.88 290 LEU A C 1
ATOM 2222 O O . LEU A 1 290 ? -9.148 -17.574 -0.539 1.00 94.88 290 LEU A O 1
ATOM 2226 N N . GLN A 1 291 ? -7.051 -18.390 -0.441 1.00 95.44 291 GLN A N 1
ATOM 2227 C CA . GLN A 1 291 ? -7.292 -19.266 0.708 1.00 95.44 291 GLN A CA 1
ATOM 2228 C C . GLN A 1 291 ? -7.550 -18.435 1.967 1.00 95.44 291 GLN A C 1
ATOM 2230 O O . GLN A 1 291 ? -8.587 -18.608 2.597 1.00 95.44 291 GLN A O 1
ATOM 2235 N N . ARG A 1 292 ? -6.682 -17.458 2.268 1.00 96.06 292 ARG A N 1
ATOM 2236 C CA . ARG A 1 292 ? -6.872 -16.558 3.417 1.00 96.06 292 ARG A CA 1
ATOM 2237 C C . ARG A 1 292 ? -8.153 -15.724 3.308 1.00 96.06 292 ARG A C 1
ATOM 2239 O O . ARG A 1 292 ? -8.875 -15.579 4.287 1.00 96.06 292 ARG A O 1
ATOM 2246 N N . ALA A 1 293 ? -8.479 -15.215 2.117 1.00 97.19 293 ALA A N 1
ATOM 2247 C CA . ALA A 1 293 ? -9.716 -14.464 1.894 1.00 97.19 293 ALA A CA 1
ATOM 2248 C C . ALA A 1 293 ? -10.986 -15.314 2.101 1.00 97.19 293 ALA A C 1
ATOM 2250 O O . ALA A 1 293 ? -12.029 -14.766 2.451 1.00 97.19 293 ALA A O 1
ATOM 2251 N N . ALA A 1 294 ? -10.916 -16.639 1.928 1.00 97.44 294 ALA A N 1
ATOM 2252 C CA . ALA A 1 294 ? -12.047 -17.541 2.155 1.00 97.44 294 ALA A CA 1
ATOM 2253 C C . ALA A 1 294 ? -12.416 -17.722 3.640 1.00 97.44 294 ALA A C 1
ATOM 2255 O O . ALA A 1 294 ? -13.499 -18.219 3.933 1.00 97.44 294 ALA A O 1
ATOM 2256 N N . GLU A 1 295 ? -11.550 -17.301 4.565 1.00 97.12 295 GLU A N 1
ATOM 2257 C CA . GLU A 1 295 ? -11.825 -17.267 6.009 1.00 97.12 295 GLU A CA 1
ATOM 2258 C C . GLU A 1 295 ? -12.526 -15.963 6.449 1.00 97.12 295 GLU A C 1
ATOM 2260 O O . GLU A 1 295 ? -12.955 -15.853 7.594 1.00 97.12 295 GLU A O 1
ATOM 2265 N N . ILE A 1 296 ? -12.625 -14.969 5.553 1.00 98.06 296 ILE A N 1
ATOM 2266 C CA . ILE A 1 296 ? -13.000 -13.574 5.865 1.00 98.06 296 ILE A CA 1
ATOM 2267 C C . ILE A 1 296 ? -14.221 -13.115 5.051 1.00 98.06 296 ILE A C 1
ATOM 2269 O O . ILE A 1 296 ? -15.079 -12.384 5.550 1.00 98.06 296 ILE A O 1
ATOM 2273 N N . LEU A 1 297 ? -14.295 -13.517 3.780 1.00 97.94 297 LEU A N 1
ATOM 2274 C CA . LEU A 1 297 ? -15.321 -13.096 2.826 1.00 97.94 297 LEU A CA 1
ATOM 2275 C C . LEU A 1 297 ? -16.515 -14.059 2.796 1.00 97.94 297 LEU A C 1
ATOM 2277 O O . LEU A 1 297 ? -16.353 -15.274 2.917 1.00 97.94 297 LEU A O 1
ATOM 2281 N N . THR A 1 298 ? -17.717 -13.535 2.532 1.00 97.69 298 THR A N 1
ATOM 2282 C CA . THR A 1 298 ? -18.885 -14.376 2.218 1.00 97.69 298 THR A CA 1
ATOM 2283 C C . THR A 1 298 ? -18.634 -15.195 0.940 1.00 97.69 298 THR A C 1
ATOM 2285 O O . THR A 1 298 ? -17.808 -14.806 0.109 1.00 97.69 298 THR A O 1
ATOM 2288 N N . PRO A 1 299 ? -19.364 -16.302 0.693 1.00 97.00 299 PRO A N 1
ATOM 2289 C CA . PRO A 1 299 ? -19.214 -17.073 -0.545 1.00 97.00 299 PRO A CA 1
ATOM 2290 C C . PRO A 1 299 ? -19.392 -16.238 -1.828 1.00 97.00 299 PRO A C 1
ATOM 2292 O O . PRO A 1 299 ? -18.693 -16.474 -2.816 1.00 97.00 299 PRO A O 1
ATOM 2295 N N . ASN A 1 300 ? -20.274 -15.232 -1.801 1.00 96.62 300 ASN A N 1
ATOM 2296 C CA . ASN A 1 300 ? -20.519 -14.320 -2.919 1.00 96.62 300 ASN A CA 1
ATOM 2297 C C . ASN A 1 300 ? -19.385 -13.294 -3.088 1.00 96.62 300 ASN A C 1
ATOM 2299 O O . ASN A 1 300 ? -18.870 -13.133 -4.199 1.00 96.62 300 ASN A O 1
ATOM 2303 N N . GLN A 1 301 ? -18.943 -12.649 -2.003 1.00 97.75 301 GLN A N 1
ATOM 2304 C CA . GLN A 1 301 ? -17.768 -11.770 -2.002 1.00 97.75 301 GLN A CA 1
ATOM 2305 C C . GLN A 1 301 ? -16.517 -12.521 -2.485 1.00 97.75 301 GLN A C 1
ATOM 2307 O O . GLN A 1 301 ? -15.807 -12.034 -3.362 1.00 97.75 301 GLN A O 1
ATOM 2312 N N . LEU A 1 302 ? -16.274 -13.742 -1.997 1.00 97.75 302 LEU A N 1
ATOM 2313 C CA . LEU A 1 302 ? -15.150 -14.591 -2.404 1.00 97.75 302 LEU A CA 1
ATOM 2314 C C . LEU A 1 302 ? -15.225 -14.989 -3.887 1.00 97.75 302 LEU A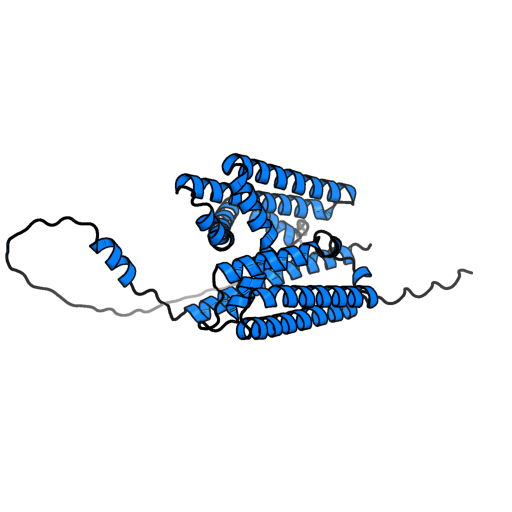 C 1
ATOM 2316 O O . LEU A 1 302 ? -14.200 -15.049 -4.570 1.00 97.75 302 LEU A O 1
ATOM 2320 N N . ALA A 1 303 ? -16.424 -15.259 -4.413 1.00 96.50 303 ALA A N 1
ATOM 2321 C CA . ALA A 1 303 ? -16.619 -15.539 -5.834 1.00 96.50 303 ALA A CA 1
ATOM 2322 C C . ALA A 1 303 ? -16.324 -14.313 -6.718 1.00 96.50 303 ALA A C 1
ATOM 2324 O O . ALA A 1 303 ? -15.759 -14.470 -7.802 1.00 96.50 303 ALA A O 1
ATOM 2325 N N . GLN A 1 304 ? -16.652 -13.104 -6.253 1.00 96.12 304 GLN A N 1
ATOM 2326 C CA . GLN A 1 304 ? -16.290 -11.849 -6.922 1.00 96.12 304 GLN A CA 1
ATOM 2327 C C . GLN A 1 304 ? -14.781 -11.565 -6.811 1.00 96.12 304 GLN A C 1
ATOM 2329 O O . GLN A 1 304 ? -14.144 -11.255 -7.818 1.00 96.12 304 GLN A O 1
ATOM 2334 N N . TYR A 1 305 ? -14.187 -11.777 -5.633 1.00 96.00 305 TYR A N 1
ATOM 2335 C CA . TYR A 1 305 ? -12.752 -11.608 -5.384 1.00 96.00 305 TYR A CA 1
ATOM 2336 C C . TYR A 1 305 ? -11.897 -12.532 -6.258 1.00 96.00 305 TYR A C 1
ATOM 2338 O O . TYR A 1 305 ? -10.908 -12.108 -6.850 1.00 96.00 305 TYR A O 1
ATOM 2346 N N . ARG A 1 306 ? -12.318 -13.792 -6.431 1.00 95.88 306 ARG A N 1
ATOM 2347 C CA . ARG A 1 306 ? -11.653 -14.727 -7.346 1.00 95.88 306 ARG A CA 1
ATOM 2348 C C . ARG A 1 306 ? -11.627 -14.206 -8.784 1.00 95.88 306 ARG A C 1
ATOM 2350 O O . ARG A 1 306 ? -10.569 -14.232 -9.402 1.00 95.88 306 ARG A O 1
ATOM 2357 N N . ARG A 1 307 ? -12.742 -13.667 -9.288 1.00 94.44 307 ARG A N 1
ATOM 2358 C CA . ARG A 1 307 ? -12.824 -13.117 -10.655 1.00 94.44 307 ARG A CA 1
ATOM 2359 C C . ARG A 1 307 ? -11.942 -11.882 -10.842 1.00 94.44 307 ARG A C 1
ATOM 2361 O O . ARG A 1 307 ? -11.293 -11.757 -11.880 1.00 94.44 307 ARG A O 1
ATOM 2368 N N . SER A 1 308 ? -11.886 -10.979 -9.858 1.00 91.31 308 SER A N 1
ATOM 2369 C CA . SER A 1 308 ? -11.018 -9.796 -9.944 1.00 91.31 308 SER A CA 1
ATOM 2370 C C . SER A 1 308 ? -9.534 -10.185 -9.912 1.00 91.31 308 SER A C 1
ATOM 2372 O O . SER A 1 308 ? -8.749 -9.661 -10.705 1.00 91.31 308 SER A O 1
ATOM 2374 N N . LEU A 1 309 ? -9.155 -11.178 -9.099 1.00 90.00 309 LEU A N 1
ATOM 2375 C CA . LEU A 1 309 ? -7.806 -11.751 -9.087 1.00 90.00 309 LEU A CA 1
ATOM 2376 C C . LEU A 1 309 ? -7.445 -12.494 -10.378 1.00 90.00 309 LEU A C 1
ATOM 2378 O O . LEU A 1 309 ? -6.345 -12.307 -10.893 1.00 90.00 309 LEU A O 1
ATOM 2382 N N . GLU A 1 310 ? -8.354 -13.291 -10.942 1.00 91.50 310 GLU A N 1
ATOM 2383 C CA . GLU A 1 310 ? -8.166 -13.957 -12.239 1.00 91.50 310 GLU A CA 1
ATOM 2384 C C . GLU A 1 310 ? -7.926 -12.930 -13.359 1.00 91.50 310 GLU A C 1
ATOM 2386 O O . GLU A 1 310 ? -6.994 -13.083 -14.154 1.00 91.50 310 GLU A O 1
ATOM 2391 N N . GLN A 1 311 ? -8.693 -11.834 -13.374 1.00 90.25 311 GLN A N 1
ATOM 2392 C CA . GLN A 1 311 ? -8.509 -10.733 -14.321 1.00 90.25 311 GLN A CA 1
ATOM 2393 C C . GLN A 1 311 ? -7.157 -10.021 -14.129 1.00 90.25 311 GLN A C 1
ATOM 2395 O O . GLN A 1 311 ? -6.442 -9.786 -15.108 1.00 90.25 311 GLN A O 1
ATOM 2400 N N . GLN A 1 312 ? -6.770 -9.697 -12.888 1.00 86.56 312 GLN A N 1
ATOM 2401 C CA . GLN A 1 312 ? -5.464 -9.094 -12.593 1.00 86.56 312 GLN A CA 1
ATOM 2402 C C . GLN A 1 312 ? -4.302 -10.017 -12.996 1.00 86.56 312 GLN A C 1
ATOM 2404 O O . GLN A 1 312 ? -3.363 -9.567 -13.657 1.00 86.56 312 GLN A O 1
ATOM 2409 N N . ARG A 1 313 ? -4.387 -11.312 -12.663 1.00 86.69 313 ARG A N 1
ATOM 2410 C CA . ARG A 1 313 ? -3.413 -12.346 -13.043 1.00 86.69 313 ARG A CA 1
ATOM 2411 C C . ARG A 1 313 ? -3.257 -12.425 -14.556 1.00 86.69 313 ARG A C 1
ATOM 2413 O O . ARG A 1 313 ? -2.128 -12.368 -15.032 1.00 86.69 313 ARG A O 1
ATOM 2420 N N . ALA A 1 314 ? -4.357 -12.484 -15.308 1.00 89.50 314 ALA A N 1
ATOM 2421 C CA . ALA A 1 314 ? -4.323 -12.542 -16.768 1.00 89.50 314 ALA A CA 1
ATOM 2422 C C . ALA A 1 314 ? -3.657 -11.299 -17.391 1.00 89.50 314 ALA A C 1
ATOM 2424 O O . ALA A 1 314 ? -2.815 -11.432 -18.280 1.00 89.50 314 ALA A O 1
ATOM 2425 N N . MET A 1 315 ? -3.969 -10.094 -16.897 1.00 88.19 315 MET A N 1
ATOM 2426 C CA . MET A 1 315 ? -3.325 -8.856 -17.363 1.00 88.19 315 MET A CA 1
ATOM 2427 C C . MET A 1 315 ? -1.831 -8.806 -17.010 1.00 88.19 315 MET A C 1
ATOM 2429 O O . MET A 1 315 ? -1.016 -8.422 -17.851 1.00 88.19 315 MET A O 1
ATOM 2433 N N . SER A 1 316 ? -1.462 -9.224 -15.796 1.00 85.75 316 SER A N 1
ATOM 2434 C CA . SER A 1 316 ? -0.072 -9.293 -15.330 1.00 85.75 316 SER A CA 1
ATOM 2435 C C . SER A 1 316 ? 0.747 -10.295 -16.151 1.00 85.75 316 SER A C 1
ATOM 2437 O O . SER A 1 316 ? 1.804 -9.957 -16.682 1.00 85.75 316 SER A O 1
ATOM 2439 N N . GLU A 1 317 ? 0.221 -11.504 -16.353 1.00 86.31 317 GLU A N 1
ATOM 2440 C CA . GLU A 1 317 ? 0.836 -12.559 -17.160 1.00 86.31 317 GLU A CA 1
ATOM 2441 C C . GLU A 1 317 ? 0.998 -12.142 -18.631 1.00 86.31 317 GLU A C 1
ATOM 2443 O O . GLU A 1 317 ? 2.062 -12.352 -19.217 1.00 86.31 317 GLU A O 1
ATOM 2448 N N . MET A 1 318 ? -0.013 -11.494 -19.221 1.00 88.56 318 MET A N 1
ATOM 2449 C CA . MET A 1 318 ? 0.064 -10.949 -20.579 1.00 88.56 318 MET A CA 1
ATOM 2450 C C . MET A 1 318 ? 1.133 -9.853 -20.694 1.00 88.56 318 MET A C 1
ATOM 2452 O O . MET A 1 318 ? 1.953 -9.900 -21.610 1.00 88.56 318 MET A O 1
ATOM 2456 N N . GLY A 1 319 ? 1.169 -8.899 -19.757 1.00 86.25 319 GLY A N 1
ATOM 2457 C CA . GLY A 1 319 ? 2.181 -7.838 -19.732 1.00 86.25 319 GLY A CA 1
ATOM 2458 C C . GLY A 1 319 ? 3.602 -8.380 -19.554 1.00 86.25 319 GLY A C 1
ATOM 2459 O O . GLY A 1 319 ? 4.529 -7.931 -20.225 1.00 86.25 319 GLY A O 1
ATOM 2460 N N . LEU A 1 320 ? 3.770 -9.404 -18.713 1.00 84.94 320 LEU A N 1
ATOM 2461 C CA . LEU A 1 320 ? 5.041 -10.100 -18.512 1.00 84.94 320 LEU A CA 1
ATOM 2462 C C . LEU A 1 320 ? 5.504 -10.857 -19.767 1.00 84.94 320 LEU A C 1
ATOM 2464 O O . LEU A 1 320 ? 6.677 -10.760 -20.129 1.00 84.94 320 LEU A O 1
ATOM 2468 N N . LYS A 1 321 ? 4.601 -11.559 -20.463 1.00 84.62 321 LYS A N 1
ATOM 2469 C CA . LYS A 1 321 ? 4.903 -12.247 -21.733 1.00 84.62 321 LYS A CA 1
ATOM 2470 C C . LYS A 1 321 ? 5.219 -11.265 -22.866 1.00 84.62 321 LYS A C 1
ATOM 2472 O O . LYS A 1 321 ? 6.158 -11.498 -23.621 1.00 84.62 321 LYS A O 1
ATOM 2477 N N . MET A 1 322 ? 4.499 -10.145 -22.951 1.00 86.31 322 MET A N 1
ATOM 2478 C CA . MET A 1 322 ? 4.786 -9.074 -23.912 1.00 86.31 322 MET A CA 1
ATOM 2479 C C . MET A 1 322 ? 6.156 -8.434 -23.642 1.00 86.31 322 MET A C 1
ATOM 2481 O O . MET A 1 322 ? 6.948 -8.258 -24.564 1.00 86.31 322 MET A O 1
ATOM 2485 N N . ALA A 1 323 ? 6.494 -8.171 -22.376 1.00 82.88 323 ALA A N 1
ATOM 2486 C CA . ALA A 1 323 ? 7.822 -7.688 -22.003 1.00 82.88 323 ALA A CA 1
ATOM 2487 C C . ALA A 1 323 ? 8.931 -8.706 -22.341 1.00 82.88 323 ALA A C 1
ATOM 2489 O O . ALA A 1 323 ? 9.994 -8.305 -22.809 1.00 82.88 323 ALA A O 1
ATOM 2490 N N . ALA A 1 324 ? 8.678 -10.013 -22.191 1.00 83.38 324 ALA A N 1
ATOM 2491 C CA . ALA A 1 324 ? 9.615 -11.056 -22.621 1.00 83.38 324 ALA A CA 1
ATOM 2492 C C . ALA A 1 324 ? 9.888 -11.003 -24.134 1.00 83.38 324 ALA A C 1
ATOM 2494 O O . ALA A 1 324 ? 11.040 -11.042 -24.562 1.00 83.38 324 ALA A O 1
ATOM 2495 N N . GLN A 1 325 ? 8.837 -10.840 -24.943 1.00 83.75 325 GLN A N 1
ATOM 2496 C CA . GLN A 1 325 ? 8.950 -10.695 -26.398 1.00 83.75 325 GLN A CA 1
ATOM 2497 C C . GLN A 1 325 ? 9.704 -9.416 -26.802 1.00 83.75 325 GLN A C 1
ATOM 2499 O O . GLN A 1 325 ? 10.485 -9.449 -27.748 1.00 83.75 325 GLN A O 1
ATOM 2504 N N . MET A 1 326 ? 9.506 -8.304 -26.084 1.00 81.81 326 MET A N 1
ATOM 2505 C CA . MET A 1 326 ? 10.142 -7.015 -26.397 1.00 81.81 326 MET A CA 1
ATOM 2506 C C . MET A 1 326 ? 11.591 -6.881 -25.901 1.00 81.81 326 MET A C 1
ATOM 2508 O O . MET A 1 326 ? 12.372 -6.169 -26.530 1.00 81.81 326 MET A O 1
ATOM 2512 N N . PHE A 1 327 ? 11.960 -7.521 -24.784 1.00 78.88 327 PHE A N 1
ATOM 2513 C CA . PHE A 1 327 ? 13.264 -7.313 -24.130 1.00 78.88 327 PHE A CA 1
ATOM 2514 C C . PHE A 1 327 ? 14.160 -8.556 -24.072 1.00 78.88 327 PHE A C 1
ATOM 2516 O O . PHE A 1 327 ? 15.384 -8.405 -24.096 1.00 78.88 327 PHE A O 1
ATOM 2523 N N . GLY A 1 328 ? 13.585 -9.763 -24.041 1.00 66.94 328 GLY A N 1
ATOM 2524 C CA . GLY A 1 328 ? 14.336 -11.022 -24.090 1.00 66.94 328 GLY A CA 1
ATOM 2525 C C . GLY A 1 328 ? 14.879 -11.344 -25.489 1.00 66.94 328 GLY A C 1
ATOM 2526 O O . GLY A 1 328 ? 15.915 -11.992 -25.618 1.00 66.94 328 GLY A O 1
ATOM 2527 N N . ALA A 1 329 ? 14.234 -10.840 -26.545 1.00 58.06 329 ALA A N 1
ATOM 2528 C CA . ALA A 1 329 ? 14.641 -11.037 -27.935 1.00 58.06 329 ALA A CA 1
ATOM 2529 C C . ALA A 1 329 ? 15.762 -10.072 -28.380 1.00 58.06 329 ALA A C 1
ATOM 2531 O O . ALA A 1 329 ? 15.581 -9.252 -29.282 1.00 58.06 329 ALA A O 1
ATOM 2532 N N . ARG A 1 330 ? 16.955 -10.186 -27.783 1.00 54.59 330 ARG A N 1
ATOM 2533 C CA . ARG A 1 330 ? 18.181 -9.697 -28.438 1.00 54.59 330 ARG A CA 1
ATOM 2534 C C . ARG A 1 330 ? 18.710 -10.785 -29.377 1.00 54.59 330 ARG A C 1
ATOM 2536 O O . ARG A 1 330 ? 18.816 -11.928 -28.934 1.00 54.59 330 ARG A O 1
ATOM 2543 N N . PRO A 1 331 ? 19.097 -10.466 -30.625 1.00 45.94 331 PRO A N 1
ATOM 2544 C CA . PRO A 1 331 ? 19.891 -11.387 -31.426 1.00 45.94 331 PRO A CA 1
ATOM 2545 C C . PRO A 1 331 ? 21.178 -11.742 -30.679 1.00 45.94 331 PRO A C 1
ATOM 2547 O O . PRO A 1 331 ? 21.820 -10.859 -30.104 1.00 45.94 331 PRO A O 1
ATOM 2550 N N . SER A 1 332 ? 21.567 -13.016 -30.709 1.00 44.03 332 SER A N 1
ATOM 2551 C CA . SER A 1 332 ? 22.930 -13.411 -30.356 1.00 44.03 332 SER A CA 1
ATOM 2552 C C . SER A 1 332 ? 23.901 -12.632 -31.240 1.00 44.03 332 SER A C 1
ATOM 2554 O O . SER A 1 332 ? 23.722 -12.587 -32.458 1.00 44.03 332 SER A O 1
ATOM 2556 N N . GLU A 1 333 ? 24.904 -12.000 -30.634 1.00 37.34 333 GLU A N 1
ATOM 2557 C CA . GLU A 1 333 ? 25.941 -11.291 -31.381 1.00 37.34 333 GLU A CA 1
ATOM 2558 C C . GLU A 1 333 ? 26.628 -12.299 -32.323 1.00 37.34 333 GLU A C 1
ATOM 2560 O O . GLU A 1 333 ? 27.058 -13.357 -31.850 1.00 37.34 333 GLU A O 1
ATOM 2565 N N . PRO A 1 334 ? 26.658 -12.057 -33.650 1.00 42.25 334 PRO A N 1
ATOM 2566 C CA . PRO A 1 334 ? 27.191 -13.033 -34.589 1.00 42.25 334 PRO A CA 1
ATOM 2567 C C . PRO A 1 334 ? 28.670 -13.244 -34.282 1.00 42.25 334 PRO A C 1
ATOM 2569 O O . PRO A 1 334 ? 29.443 -12.285 -34.262 1.00 42.25 334 PRO A O 1
ATOM 2572 N N . ALA A 1 335 ? 29.046 -14.497 -34.014 1.00 42.69 335 ALA A N 1
ATOM 2573 C CA . ALA A 1 335 ? 30.400 -14.847 -33.610 1.00 42.69 335 ALA A CA 1
ATOM 2574 C C . ALA A 1 335 ? 31.413 -14.273 -34.608 1.00 42.69 335 ALA A C 1
ATOM 2576 O O . ALA A 1 335 ? 31.325 -14.541 -35.810 1.00 42.69 335 ALA A O 1
ATOM 2577 N N . GLN A 1 336 ? 32.361 -13.474 -34.109 1.00 41.44 336 GLN A N 1
ATOM 2578 C CA . GLN A 1 336 ? 33.432 -12.943 -34.944 1.00 41.44 336 GLN A CA 1
ATOM 2579 C C . GLN A 1 336 ? 34.180 -14.122 -35.586 1.00 41.44 336 GLN A C 1
ATOM 2581 O O . GLN A 1 336 ? 34.585 -15.037 -34.861 1.00 41.44 336 GLN A O 1
ATOM 2586 N N . PRO A 1 337 ? 34.359 -14.140 -36.921 1.00 46.69 337 PRO A N 1
ATOM 2587 C CA . PRO A 1 337 ? 35.204 -15.143 -37.546 1.00 46.69 337 PRO A CA 1
ATOM 2588 C C . PRO A 1 337 ? 36.636 -14.996 -37.005 1.00 46.69 337 PRO A C 1
ATOM 2590 O O . PRO A 1 337 ? 37.054 -13.873 -36.703 1.00 46.69 337 PRO A O 1
ATOM 2593 N N . PRO A 1 338 ? 37.392 -16.099 -36.862 1.00 46.06 338 PRO A N 1
ATOM 2594 C CA . PRO A 1 338 ? 38.764 -16.032 -36.377 1.00 46.06 338 PRO A CA 1
ATOM 2595 C C . PRO A 1 338 ? 39.608 -15.128 -37.283 1.00 46.06 338 PRO A C 1
ATOM 2597 O O . PRO A 1 338 ? 39.497 -15.184 -38.509 1.00 46.06 338 PRO A O 1
ATOM 2600 N N . ALA A 1 339 ? 40.437 -14.288 -36.663 1.00 48.97 339 ALA A N 1
ATOM 2601 C CA . ALA A 1 339 ? 41.396 -13.454 -37.377 1.00 48.97 339 ALA A CA 1
ATOM 2602 C C . ALA A 1 339 ? 42.463 -14.327 -38.082 1.00 48.97 339 ALA A C 1
ATOM 2604 O O . ALA A 1 339 ? 42.776 -15.405 -37.566 1.00 48.97 339 ALA A O 1
ATOM 2605 N N . PRO A 1 340 ? 42.985 -13.885 -39.244 1.00 56.25 340 PRO A N 1
ATOM 2606 C CA . PRO A 1 340 ? 43.998 -14.608 -40.016 1.00 56.25 340 PRO A CA 1
ATOM 2607 C C . PRO A 1 340 ? 45.400 -14.552 -39.389 1.00 56.25 340 PRO A C 1
ATOM 2609 O O . PRO A 1 340 ? 45.711 -13.537 -38.724 1.00 56.25 340 PRO A O 1
#

Radius of gyration: 29.9 Å; chains: 1; bounding box: 91×69×71 Å

Sequence (340 aa):
MNKQTVLWLAGAAVAALGAVCVWQARQIARLEVRGGVLSVPAAVSANAAQRASPRPAAADETARREARQPSPAPEAPADRPATNPPAARDAAAAASRPAAEAPMAGLAKMIRNPGLKDMLRAQQKAQLEITYGPLLKYLQLSDEDLETFKQLLLDKQMRLVDLSLEMMDGAAAAGSEERKRQLARLGEAAKEQDDRIKAFLGEDDFAVYREFEETQPERLHVKLFKETLAPEEALSDEQEHALILALHEERKKLPQAFMNRETPPDPATFDAASVSNRVALIGRWYESGLQRAAEILTPNQLAQYRRSLEQQRAMSEMGLKMAAQMFGARPSEPAQPPAP

Secondary structure (DSSP, 8-state):
--HHHHHHHHHHHHHHHHHHHHHHHHHHHHHHHHHTT----THHHHHHHTTS--------------------------------------------PPP---HHHHHHHHHTSHHHHHHHHHHHHHHHHHHHHHHHHHS---HHHHHHHHHHHHHHHHHHHHHHHHHHHHTTT--HHHHHHHHHHHHHHHHHHHHHHHHHHHHHHHHHHHHHHHTHHHHHHHHHHHTTS-GGGPPPHHHHHHHHHHHHHHHHTS-HHHH-TTS---GGGGSHHHHHHHHHHHHHHHHHHHHHHTTTS-HHHHHHHHHHHHHHHHHHHHHHHHHIIIII-PPPPPPPPPP-

pLDDT: mean 70.45, std 24.13, range [26.17, 98.06]